Protein AF-A0A928WYS3-F1 (afdb_monomer)

Mean predicted aligned error: 14.38 Å

Solvent-accessible surface area (backbone atoms only — not comparable to full-atom values): 18261 Å² total; per-residue (Å²): 130,68,52,74,80,43,80,47,80,43,43,48,38,45,30,42,24,61,53,68,50,77,76,74,47,55,86,80,70,43,53,72,65,47,45,48,35,22,70,59,67,36,38,37,42,30,73,48,35,40,38,38,53,49,92,75,32,46,28,41,34,39,32,30,41,33,95,64,94,79,80,66,91,75,36,44,31,29,38,38,37,58,45,64,45,47,89,86,50,54,42,20,45,23,36,69,78,45,52,45,77,48,98,64,76,59,43,43,27,38,35,39,43,34,34,23,69,58,49,77,61,52,59,72,70,38,79,88,38,63,85,52,65,51,92,88,45,96,76,39,64,100,65,50,31,38,34,36,41,35,42,22,76,40,95,66,92,54,72,44,31,56,79,36,74,54,64,82,74,47,50,70,47,75,48,77,53,75,53,92,78,83,51,82,78,50,78,49,74,45,70,46,92,72,52,75,63,56,63,65,56,77,67,46,89,61,58,81,72,60,60,68,59,56,43,54,66,47,53,80,74,48,78,82,77,75,72,63,83,39,61,85,42,44,30,92,90,46,80,89,48,53,73,66,58,49,52,49,53,50,36,65,69,45,64,87,45,72,41,39,66,65,54,52,48,63,69,48,31,52,87,93,51,59,68,74,36,44,53,53,45,50,52,50,52,47,52,49,54,52,47,34,38,75,69,65,61,24,46,70,44,56,78,45,95,90,43,90,54,50,29,35,29,50,64,130

Nearest PDB structures (foldseek):
  5yhy-assembly1_A  TM=5.398E-01  e=4.061E-01  Lactococcus lactis subsp. lactis Il1403
  8uvk-assembly1_A  TM=3.844E-01  e=1.884E-01  Campylobacter jejuni
  4m6a-assembly4_G  TM=2.300E-01  e=3.834E+00  synthetic construct
  8h16-assembly1_B  TM=1.259E-01  e=1.176E+00  Severe acute respiratory syndrome coronavirus
  5cag-assembly1_A  TM=1.775E-01  e=6.151E+00  Bacteroides ovatus ATCC 8483

Secondary structure (DSSP, 8-state):
--EEEEEEEEEEEEEEESS-TTS--HHHHS-HHHHHHHHHHSEEEETTEEEEEEEEEEEEEEEEE-SS----TT-SEEEEEEEEE-TTPPEEEEETTEEEEE---SEEEEEEEEEEEPPHHHHHH-GGGTTSPPTTSTT--S--EEEEEEEEE-SS-PPPEEEEE-TT---EEEEEE--TTS---EEEEEE-S-----SBPPB-SS----HHHHHHHHHTSS---PPPTTGGGBPTTSTTS-HHHHHHHHHHHTTT--EEHHHHHHHHB-S---HHHHHHHHHHHHHHHHHHHHTTSEEEEESSTT-S-EEEEE--

pLDDT: mean 78.36, std 17.24, range [35.28, 97.31]

Radius of gyration: 22.04 Å; Cα contacts (8 Å, |Δi|>4): 541; chains: 1; bounding box: 51×44×61 Å

Foldseek 3Di:
DWAWFDWAKFFFKKKKFLDAFPQFDCVVQNDPVQVVLCQLQQWAAEQGMIMGGDQVGMAGEIETEDQDDDDDPQFQWKKKDKHFAAQPTFIWIDGQRDTDTTPDHGAIWIKIKTKHWDDPCCCPPDPNNVPADDPPDPRDDPTYMYIYIYTHGDPDDDFIFIPHHNLPSQGFDFDFDDDPPPDDTDTDGDRPNGSPNDRGRDYDHHHSDRVVVVCVVCVVVDPDPPDQPLLVFFDPPCNPDDLLVLLLVVQVVVAPDWAWLVNSLVNTGDPPDDPVSSVVVSVVSVVSQVVCCSVLQWHWDAPDVPHPTITIHGDD

Structure (mmCIF, N/CA/C/O backbone):
data_AF-A0A928WYS3-F1
#
_entry.id   AF-A0A928WYS3-F1
#
loop_
_atom_site.group_PDB
_atom_site.id
_atom_site.type_symbol
_atom_site.label_atom_id
_atom_site.label_alt_id
_atom_site.label_comp_id
_atom_site.label_asym_id
_atom_site.label_entity_id
_atom_site.label_seq_id
_atom_site.pdbx_PDB_ins_code
_atom_site.Cartn_x
_atom_site.Cartn_y
_atom_site.Cartn_z
_atom_site.occupancy
_atom_site.B_iso_or_equiv
_atom_site.auth_seq_id
_atom_site.auth_comp_id
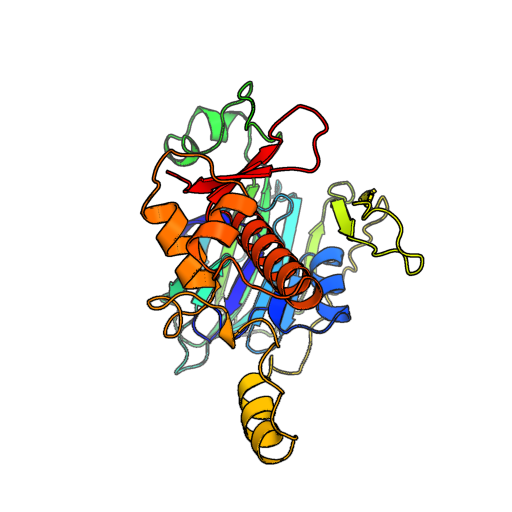_atom_site.auth_asym_id
_atom_site.auth_atom_id
_atom_site.pdbx_PDB_model_num
ATOM 1 N N . MET A 1 1 ? -5.376 -9.731 25.945 1.00 59.50 1 MET A N 1
ATOM 2 C CA . MET A 1 1 ? -4.446 -8.957 25.097 1.00 59.50 1 MET A CA 1
ATOM 3 C C . MET A 1 1 ? -4.762 -9.328 23.660 1.00 59.50 1 MET A C 1
ATOM 5 O O . MET A 1 1 ? -5.221 -10.450 23.483 1.00 59.50 1 MET A O 1
ATOM 9 N N . PRO A 1 2 ? -4.649 -8.408 22.694 1.00 77.44 2 PRO A N 1
ATOM 10 C CA . PRO A 1 2 ? -4.879 -8.742 21.293 1.00 77.44 2 PRO A CA 1
ATOM 11 C C . PRO A 1 2 ? -3.794 -9.702 20.796 1.00 77.44 2 PRO A C 1
ATOM 13 O O . PRO A 1 2 ? -2.637 -9.589 21.206 1.00 77.44 2 PRO A O 1
ATOM 16 N N . ASP A 1 3 ? -4.177 -10.626 19.922 1.00 86.81 3 ASP A N 1
ATOM 17 C CA . ASP A 1 3 ? -3.241 -11.561 19.305 1.00 86.81 3 ASP A CA 1
ATOM 18 C C . ASP A 1 3 ? -2.633 -10.884 18.074 1.00 86.81 3 ASP A C 1
ATOM 20 O O . ASP A 1 3 ? -3.334 -10.608 17.097 1.00 86.81 3 ASP A O 1
ATOM 24 N N . ILE A 1 4 ? -1.341 -10.545 18.145 1.00 85.56 4 ILE A N 1
ATOM 25 C CA . ILE A 1 4 ? -0.601 -9.935 17.033 1.00 85.56 4 ILE A CA 1
ATOM 26 C C . ILE A 1 4 ? -0.249 -11.032 16.031 1.00 85.56 4 ILE A C 1
ATOM 28 O O . ILE A 1 4 ? 0.430 -11.997 16.376 1.00 85.56 4 ILE A O 1
ATOM 32 N N . ILE A 1 5 ? -0.677 -10.853 14.785 1.00 89.69 5 ILE A N 1
ATOM 33 C CA . ILE A 1 5 ? -0.490 -11.835 13.706 1.00 89.69 5 ILE A CA 1
ATOM 34 C C . ILE A 1 5 ? 0.435 -11.330 12.593 1.00 89.69 5 ILE A C 1
ATOM 36 O O . ILE A 1 5 ? 0.923 -12.118 11.788 1.00 89.69 5 ILE A O 1
ATOM 40 N N . PHE A 1 6 ? 0.698 -10.022 12.545 1.00 88.62 6 PHE A N 1
ATOM 41 C CA . PHE A 1 6 ? 1.649 -9.408 11.622 1.00 88.62 6 PHE A CA 1
ATOM 42 C C . PHE A 1 6 ? 2.230 -8.141 12.247 1.00 88.62 6 PHE A C 1
ATOM 44 O O . PHE A 1 6 ? 1.489 -7.358 12.840 1.00 88.62 6 PHE A O 1
ATOM 51 N N . ASP A 1 7 ? 3.536 -7.933 12.103 1.00 87.62 7 ASP A N 1
ATOM 52 C CA . ASP A 1 7 ? 4.224 -6.778 12.677 1.00 87.62 7 ASP A CA 1
ATOM 53 C C . ASP A 1 7 ? 5.476 -6.435 11.861 1.00 87.62 7 ASP A C 1
ATOM 55 O O . ASP A 1 7 ? 6.562 -6.944 12.139 1.00 87.62 7 ASP A O 1
ATOM 59 N N . GLN A 1 8 ? 5.317 -5.645 10.796 1.00 85.19 8 GLN A N 1
ATOM 60 C CA . GLN A 1 8 ? 6.416 -5.288 9.889 1.00 85.19 8 GLN A CA 1
ATOM 61 C C . GLN A 1 8 ? 6.239 -3.891 9.287 1.00 85.19 8 GLN A C 1
ATOM 63 O O . GLN A 1 8 ? 5.132 -3.353 9.225 1.00 85.19 8 GLN A O 1
ATOM 68 N N . GLN A 1 9 ? 7.337 -3.330 8.783 1.00 81.94 9 GLN A N 1
ATOM 69 C CA . GLN A 1 9 ? 7.309 -2.151 7.922 1.00 81.94 9 GLN A CA 1
ATOM 70 C C . GLN A 1 9 ? 6.645 -2.476 6.576 1.00 81.94 9 GLN A C 1
ATOM 72 O O . GLN A 1 9 ? 6.910 -3.513 5.970 1.00 81.94 9 GLN A O 1
ATOM 77 N N . ILE A 1 10 ? 5.813 -1.557 6.096 1.00 80.19 10 ILE A N 1
ATOM 78 C CA . ILE A 1 10 ? 5.152 -1.604 4.792 1.00 80.19 10 ILE A CA 1
ATOM 79 C C . ILE A 1 10 ? 5.297 -0.262 4.071 1.00 80.19 10 ILE A C 1
ATOM 81 O O . ILE A 1 10 ? 5.509 0.772 4.708 1.00 80.19 10 ILE A O 1
ATOM 85 N N . SER A 1 11 ? 5.124 -0.271 2.749 1.00 73.56 11 SER A N 1
ATOM 86 C CA . SER A 1 11 ? 5.154 0.936 1.924 1.00 73.56 11 SER A CA 1
ATOM 87 C C . SER A 1 11 ? 3.901 1.100 1.053 1.00 73.56 11 SER A C 1
ATOM 89 O O . SER A 1 11 ? 3.200 0.147 0.711 1.00 73.56 11 SER A O 1
ATOM 91 N N . GLN A 1 12 ? 3.637 2.354 0.691 1.00 70.81 12 GLN A N 1
ATOM 92 C CA . GLN A 1 12 ? 2.606 2.883 -0.200 1.00 70.81 12 GLN A CA 1
ATOM 93 C C . GLN A 1 12 ? 1.153 2.684 0.237 1.00 70.81 12 GLN A C 1
ATOM 95 O O . GLN A 1 12 ? 0.493 3.627 0.667 1.00 70.81 12 GLN A O 1
ATOM 100 N N . THR A 1 13 ? 0.614 1.489 0.027 1.00 75.69 13 THR A N 1
ATOM 101 C CA . THR A 1 13 ? -0.814 1.180 0.146 1.00 75.69 13 THR A CA 1
ATOM 102 C C . THR A 1 13 ? -0.949 -0.180 0.788 1.00 75.69 13 THR A C 1
ATOM 104 O O . THR A 1 13 ? -0.210 -1.104 0.448 1.00 75.69 13 THR A O 1
ATOM 107 N N . LEU A 1 14 ? -1.900 -0.285 1.709 1.00 81.31 14 LEU A N 1
ATOM 108 C CA . LEU A 1 14 ? -2.234 -1.535 2.355 1.00 81.31 14 LEU A CA 1
ATOM 109 C C . LEU A 1 14 ? -3.503 -2.102 1.738 1.00 81.31 14 LEU A C 1
ATOM 111 O O . LEU A 1 14 ? -4.547 -1.464 1.801 1.00 81.31 14 LEU A O 1
ATOM 115 N N . GLU A 1 15 ? -3.448 -3.307 1.195 1.00 83.06 15 GLU A N 1
ATOM 116 C CA . GLU A 1 15 ? -4.625 -3.975 0.649 1.00 83.06 15 GLU A CA 1
ATOM 117 C C . GLU A 1 15 ? -4.861 -5.310 1.359 1.00 83.06 15 GLU A C 1
ATOM 119 O O . GLU A 1 15 ? -3.954 -6.117 1.512 1.00 83.06 15 GLU A O 1
ATOM 124 N N . LEU A 1 16 ? -6.092 -5.566 1.787 1.00 80.56 16 LEU A N 1
ATOM 125 C CA . LEU A 1 16 ? -6.559 -6.888 2.180 1.00 80.56 16 LEU A CA 1
ATOM 126 C C . LEU A 1 16 ? -7.285 -7.515 1.000 1.00 80.56 16 LEU A C 1
ATOM 128 O O . LEU A 1 16 ? -8.247 -6.939 0.500 1.00 80.56 16 LEU A O 1
ATOM 132 N N . SER A 1 17 ? -6.856 -8.696 0.569 1.00 82.31 17 SER A N 1
ATOM 133 C CA . SER A 1 17 ? -7.394 -9.367 -0.616 1.00 82.31 17 SER A CA 1
ATOM 134 C C . SER A 1 17 ? -7.522 -10.871 -0.400 1.00 82.31 17 SER A C 1
ATOM 136 O O . SER A 1 17 ? -6.728 -11.471 0.319 1.00 82.31 17 SER A O 1
ATOM 138 N N . TYR A 1 18 ? -8.489 -11.513 -1.058 1.00 76.94 18 TYR A N 1
ATOM 139 C CA . TYR A 1 18 ? -8.550 -12.986 -1.120 1.00 76.94 18 TYR A CA 1
ATOM 140 C C . TYR A 1 18 ? -7.611 -13.587 -2.174 1.00 76.94 18 TYR A C 1
ATOM 142 O O . TYR A 1 18 ? -7.530 -14.806 -2.326 1.00 76.94 18 TYR A O 1
ATOM 150 N N . TYR A 1 19 ? -6.916 -12.741 -2.934 1.00 73.56 19 TYR A N 1
ATOM 151 C CA . TYR A 1 19 ? -6.033 -13.149 -4.019 1.00 73.56 19 TYR A CA 1
ATOM 152 C C . TYR A 1 19 ? -4.579 -12.885 -3.650 1.00 73.56 19 TYR A C 1
ATOM 154 O O . TYR A 1 19 ? -4.268 -11.960 -2.903 1.00 73.56 19 TYR A O 1
ATOM 162 N N . LYS A 1 20 ? -3.679 -13.699 -4.209 1.00 62.56 20 LYS A N 1
ATOM 163 C CA . LYS A 1 20 ? -2.236 -13.477 -4.093 1.00 62.56 20 LYS A CA 1
ATOM 164 C C . LYS A 1 20 ? -1.849 -12.079 -4.618 1.00 62.56 20 LYS A C 1
ATOM 166 O O . LYS A 1 20 ? -2.531 -11.567 -5.514 1.00 62.56 20 LYS A O 1
ATOM 171 N N . PRO A 1 21 ? -0.750 -11.498 -4.098 1.00 58.75 21 PRO A N 1
ATOM 172 C CA . PRO A 1 21 ? -0.236 -10.196 -4.530 1.00 58.75 21 PRO A CA 1
ATOM 173 C C . PRO A 1 21 ? -0.059 -10.130 -6.056 1.00 58.75 21 PRO A C 1
ATOM 175 O O . PRO A 1 21 ? 0.079 -11.162 -6.716 1.00 58.75 21 PRO A O 1
ATOM 178 N N . PHE A 1 22 ? -0.070 -8.908 -6.599 1.00 53.53 22 PHE A N 1
ATOM 179 C CA . PHE A 1 22 ? 0.036 -8.548 -8.026 1.00 53.53 22 PHE A CA 1
ATOM 180 C C . PHE A 1 22 ? -1.170 -8.796 -8.933 1.00 53.53 22 PHE A C 1
ATOM 182 O O . PHE A 1 22 ? -1.313 -8.094 -9.932 1.00 53.53 22 PHE A O 1
ATOM 189 N N . ALA A 1 23 ? -2.056 -9.741 -8.621 1.00 51.53 23 ALA A N 1
ATOM 190 C CA . ALA A 1 23 ? -3.166 -10.008 -9.531 1.00 51.53 23 ALA A CA 1
ATOM 191 C C . ALA A 1 23 ? -4.192 -8.856 -9.554 1.00 51.53 23 ALA A C 1
ATOM 193 O O . ALA A 1 23 ? -4.830 -8.638 -10.581 1.00 51.53 23 ALA A O 1
ATOM 194 N N . ARG A 1 24 ? -4.406 -8.153 -8.423 1.00 61.09 24 ARG A N 1
ATOM 195 C CA . ARG A 1 24 ? -5.629 -7.351 -8.205 1.00 61.09 24 ARG A CA 1
ATOM 196 C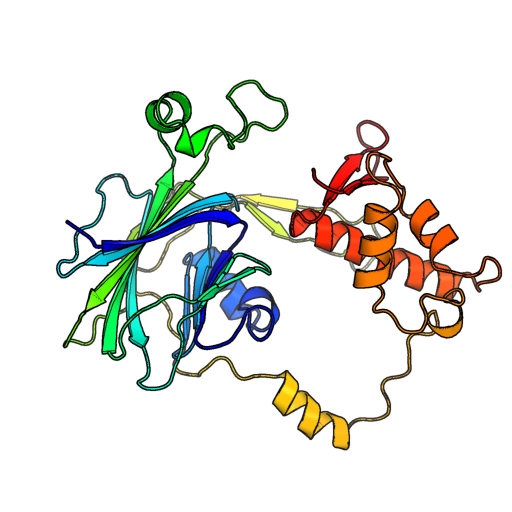 C . ARG A 1 24 ? -5.465 -6.159 -7.252 1.00 61.09 24 ARG A C 1
ATOM 198 O O . ARG A 1 24 ? -6.248 -6.028 -6.317 1.00 61.09 24 ARG A O 1
ATOM 205 N N . SER A 1 25 ? -4.480 -5.290 -7.492 1.00 73.38 25 SER A N 1
ATOM 206 C CA . SER A 1 25 ? -4.417 -4.017 -6.754 1.00 73.38 25 SER A CA 1
ATOM 207 C C . SER A 1 25 ? -5.487 -3.038 -7.228 1.00 73.38 25 SER A C 1
ATOM 209 O O . SER A 1 25 ? -5.730 -2.934 -8.436 1.00 73.38 25 SER A O 1
ATOM 211 N N . VAL A 1 26 ? -6.093 -2.302 -6.291 1.00 73.88 26 VAL A N 1
ATOM 212 C CA . VAL A 1 26 ? -7.036 -1.209 -6.583 1.00 73.88 26 VAL A CA 1
ATOM 213 C C . VAL A 1 26 ? -6.330 -0.093 -7.351 1.00 73.88 26 VAL A C 1
ATOM 215 O O . VAL A 1 26 ? -6.914 0.484 -8.262 1.00 73.88 26 VAL A O 1
ATOM 218 N N . LEU A 1 27 ? -5.053 0.166 -7.065 1.00 72.88 27 LEU A N 1
ATOM 219 C CA . LEU A 1 27 ? -4.268 1.154 -7.810 1.00 72.88 27 LEU A CA 1
ATOM 220 C C . LEU A 1 27 ? -4.025 0.738 -9.266 1.00 72.88 27 LEU A C 1
ATOM 222 O O . LEU A 1 27 ? -3.986 1.590 -10.151 1.00 72.88 27 LEU A O 1
ATOM 226 N N . ALA A 1 28 ? -3.865 -0.561 -9.521 1.00 72.69 28 ALA A N 1
ATOM 227 C CA . ALA A 1 28 ? -3.566 -1.077 -10.856 1.00 72.69 28 ALA A CA 1
ATOM 228 C C . ALA A 1 28 ? -4.822 -1.366 -11.696 1.00 72.69 28 ALA A C 1
ATOM 230 O O . ALA A 1 28 ? -4.790 -1.205 -12.916 1.00 72.69 28 ALA A O 1
ATOM 231 N N . ASN A 1 29 ? -5.910 -1.812 -11.060 1.00 74.50 29 ASN A N 1
ATOM 232 C CA . ASN A 1 29 ? -7.100 -2.338 -11.741 1.00 74.50 29 ASN A CA 1
ATOM 233 C C . ASN A 1 29 ? -8.405 -1.628 -11.360 1.00 74.50 29 ASN A C 1
ATOM 235 O O . ASN A 1 29 ? -9.441 -1.913 -11.958 1.00 74.50 29 ASN A O 1
ATOM 239 N N . GLY A 1 30 ? -8.384 -0.736 -10.369 1.00 77.19 30 GLY A N 1
ATOM 240 C CA . GLY A 1 30 ? -9.545 0.066 -10.008 1.00 77.19 30 GLY A CA 1
ATOM 241 C C . GLY A 1 30 ? -9.878 1.094 -11.087 1.00 77.19 30 GLY A C 1
ATOM 242 O O . GLY A 1 30 ? -9.030 1.537 -11.867 1.00 77.19 30 GLY A O 1
ATOM 243 N N . THR A 1 31 ? -11.138 1.506 -11.133 1.00 81.19 31 THR A N 1
ATOM 244 C CA . THR A 1 31 ? -11.561 2.632 -11.960 1.00 81.19 31 THR A CA 1
ATOM 245 C C . THR A 1 31 ? -10.932 3.931 -11.447 1.00 81.19 31 THR A C 1
ATOM 247 O O . THR A 1 31 ? -10.520 4.053 -10.292 1.00 81.19 31 THR A O 1
ATOM 250 N N . ARG A 1 32 ? -10.895 4.966 -12.293 1.00 76.25 32 ARG A N 1
ATOM 251 C CA . ARG A 1 32 ? -10.407 6.294 -11.885 1.00 76.25 32 ARG A CA 1
ATOM 252 C C . ARG A 1 32 ? -11.167 6.852 -10.676 1.00 76.25 32 ARG A C 1
ATOM 254 O O . ARG A 1 32 ? -10.577 7.554 -9.861 1.00 76.25 32 ARG A O 1
ATOM 261 N N . GLU A 1 33 ? -12.463 6.569 -10.583 1.00 81.06 33 GLU A N 1
ATOM 262 C CA . GLU A 1 33 ? -13.292 6.974 -9.448 1.00 81.06 33 GLU A CA 1
ATOM 263 C C . GLU A 1 33 ? -12.829 6.304 -8.156 1.00 81.06 33 GLU A C 1
ATOM 265 O O . GLU A 1 33 ? -12.671 6.977 -7.145 1.00 81.06 33 GLU A O 1
ATOM 270 N N . GLU A 1 34 ? -12.510 5.015 -8.203 1.00 81.38 34 GLU A N 1
ATOM 271 C CA . GLU A 1 34 ? -12.016 4.275 -7.041 1.00 81.38 34 GLU A CA 1
ATOM 272 C C . GLU A 1 34 ? -10.667 4.776 -6.570 1.00 81.38 34 GLU A C 1
ATOM 274 O O . GLU A 1 34 ? -10.482 5.013 -5.384 1.00 81.38 34 GLU A O 1
ATOM 279 N N . VAL A 1 35 ? -9.739 5.003 -7.496 1.00 77.69 35 VAL A N 1
ATOM 280 C CA . VAL A 1 35 ? -8.441 5.585 -7.152 1.00 77.69 35 VAL A CA 1
ATOM 281 C C . VAL A 1 35 ? -8.639 6.957 -6.501 1.00 77.69 35 VAL A C 1
ATOM 283 O O . VAL A 1 35 ? -8.040 7.240 -5.467 1.00 77.69 35 VAL A O 1
ATOM 286 N N . ASN A 1 36 ? -9.532 7.793 -7.039 1.00 78.19 36 ASN A N 1
ATOM 287 C CA . ASN A 1 36 ? -9.855 9.078 -6.421 1.00 78.19 36 ASN A CA 1
ATOM 288 C C . ASN A 1 36 ? -10.460 8.912 -5.020 1.00 78.19 36 ASN A C 1
ATOM 290 O O . ASN A 1 36 ? -10.066 9.648 -4.124 1.00 78.19 36 ASN A O 1
ATOM 294 N N . LEU A 1 37 ? -11.358 7.947 -4.805 1.00 80.19 37 LEU A N 1
ATOM 295 C CA . LEU A 1 37 ? -11.937 7.663 -3.489 1.00 80.19 37 LEU A CA 1
ATOM 296 C C . LEU A 1 37 ? -10.906 7.128 -2.498 1.00 80.19 37 LEU A C 1
ATOM 298 O O . LEU A 1 37 ? -10.937 7.527 -1.338 1.00 80.19 37 LEU A O 1
ATOM 302 N N . LEU A 1 38 ? -9.957 6.305 -2.947 1.00 81.06 38 LEU A N 1
ATOM 303 C CA . LEU A 1 38 ? -8.842 5.858 -2.117 1.00 81.06 38 LEU A CA 1
ATOM 304 C C . LEU A 1 38 ? -8.049 7.060 -1.604 1.00 81.06 38 LEU A C 1
ATOM 306 O O . LEU A 1 38 ? -7.735 7.128 -0.418 1.00 81.06 38 LEU A O 1
ATOM 310 N N . TYR A 1 39 ? -7.789 8.040 -2.472 1.00 79.25 39 TYR A N 1
ATOM 311 C CA . TYR A 1 39 ? -7.127 9.275 -2.066 1.00 79.25 39 TYR A CA 1
ATOM 312 C C . TYR A 1 39 ? -8.035 10.190 -1.221 1.00 79.25 39 TYR A C 1
ATOM 314 O O . TYR A 1 39 ? -7.578 10.799 -0.259 1.00 79.25 39 TYR A O 1
ATOM 322 N N . ASP A 1 40 ? -9.320 10.303 -1.544 1.00 77.75 40 ASP A N 1
ATOM 323 C CA . ASP A 1 40 ? -10.214 11.275 -0.910 1.00 77.75 40 ASP A CA 1
ATOM 324 C C . ASP A 1 40 ? -10.747 10.796 0.450 1.00 77.75 40 ASP A C 1
ATOM 326 O O . ASP A 1 40 ? -10.837 11.595 1.383 1.00 77.75 40 ASP A O 1
ATOM 330 N N . GLN A 1 41 ? -11.081 9.507 0.578 1.00 81.62 41 GLN A N 1
ATOM 331 C CA . GLN A 1 41 ? -11.609 8.870 1.794 1.00 81.62 41 GLN A CA 1
ATOM 332 C C . GLN A 1 41 ? -10.534 8.111 2.584 1.00 81.62 41 GLN A C 1
ATOM 334 O O . GLN A 1 41 ? -10.741 7.776 3.751 1.00 81.62 41 GLN A O 1
ATOM 339 N N . GLY A 1 42 ? -9.383 7.833 1.966 1.00 83.12 42 GLY A N 1
ATOM 340 C CA . GLY A 1 42 ? -8.338 6.999 2.556 1.00 83.12 42 GLY A CA 1
ATOM 341 C C . GLY A 1 42 ? -8.621 5.499 2.477 1.00 83.12 42 GLY A C 1
ATOM 342 O O . GLY A 1 42 ? -7.861 4.719 3.054 1.00 83.12 42 GLY A O 1
ATOM 343 N N . ILE A 1 43 ? -9.709 5.102 1.810 1.00 88.44 43 ILE A N 1
ATOM 344 C CA . ILE A 1 43 ? -10.170 3.721 1.711 1.00 88.44 43 ILE A CA 1
ATOM 345 C C . ILE A 1 43 ? -10.947 3.478 0.416 1.00 88.44 43 ILE A C 1
ATOM 347 O O . ILE A 1 43 ? -11.692 4.341 -0.043 1.00 88.44 43 ILE A O 1
ATOM 351 N N . VAL A 1 44 ? -10.818 2.269 -0.126 1.00 89.06 44 VAL A N 1
ATOM 352 C CA . VAL A 1 44 ? -11.765 1.671 -1.074 1.00 89.06 44 VAL A CA 1
ATOM 353 C C . VAL A 1 44 ? -12.149 0.295 -0.556 1.00 89.06 44 VAL A C 1
ATOM 355 O O . VAL A 1 44 ? -11.282 -0.488 -0.179 1.00 89.06 44 VAL A O 1
ATOM 358 N N . CYS A 1 45 ? -13.443 -0.011 -0.548 1.00 89.44 45 CYS A N 1
ATOM 359 C CA . CYS A 1 45 ? -13.953 -1.303 -0.108 1.00 89.44 45 CYS A CA 1
ATOM 360 C C . CYS A 1 45 ? -14.825 -1.930 -1.201 1.00 89.44 45 CYS A C 1
ATOM 362 O O . CYS A 1 45 ? -15.741 -1.290 -1.718 1.00 89.44 45 CYS A O 1
ATOM 364 N N . ARG A 1 46 ? -14.538 -3.193 -1.513 1.00 87.56 46 ARG A N 1
ATOM 365 C CA . ARG A 1 46 ? -15.288 -4.108 -2.389 1.00 87.56 46 ARG A CA 1
ATOM 366 C C . ARG A 1 46 ? -15.468 -5.440 -1.664 1.00 87.56 46 ARG A C 1
ATOM 368 O O . ARG A 1 46 ? -14.665 -5.718 -0.792 1.00 87.56 46 ARG A O 1
ATOM 375 N N . PRO A 1 47 ? -16.379 -6.346 -2.056 1.00 85.69 47 PRO A N 1
ATOM 376 C CA . PRO A 1 47 ? -16.587 -7.616 -1.344 1.00 85.69 47 PRO A CA 1
ATOM 377 C C . PRO A 1 47 ? -15.334 -8.494 -1.157 1.00 85.69 47 PRO A C 1
ATOM 379 O O . PRO A 1 47 ? -15.290 -9.333 -0.259 1.00 85.69 47 PRO A O 1
ATOM 382 N N . ASN A 1 48 ? -14.334 -8.343 -2.033 1.00 85.25 48 ASN A N 1
ATOM 383 C CA . ASN A 1 48 ? -13.135 -9.182 -2.106 1.00 85.25 48 ASN A CA 1
ATOM 384 C C . ASN A 1 48 ? -11.792 -8.445 -1.968 1.00 85.25 48 ASN A C 1
ATOM 386 O O . ASN A 1 48 ? -10.762 -9.116 -1.888 1.00 85.25 48 ASN A O 1
ATOM 390 N N . VAL A 1 49 ? -11.797 -7.107 -1.955 1.00 90.38 49 VAL A N 1
ATOM 391 C CA . VAL A 1 49 ? -10.643 -6.296 -1.555 1.00 90.38 49 VAL A CA 1
ATOM 392 C C . VAL A 1 49 ? -11.030 -5.104 -0.662 1.00 90.38 49 VAL A C 1
ATOM 394 O O . VAL A 1 49 ? -12.013 -4.415 -0.937 1.00 90.38 49 VAL A O 1
ATOM 397 N N . VAL A 1 50 ? -10.227 -4.817 0.367 1.00 91.81 50 VAL A N 1
ATOM 398 C CA . VAL A 1 50 ? -10.207 -3.505 1.042 1.00 91.81 50 VAL A CA 1
ATOM 399 C C . VAL A 1 50 ? -8.835 -2.892 0.861 1.00 91.81 50 VAL A C 1
ATOM 401 O O . VAL A 1 50 ? -7.846 -3.492 1.264 1.00 91.81 50 VAL A O 1
ATOM 404 N N . ALA A 1 51 ? -8.767 -1.700 0.288 1.00 91.12 51 ALA A N 1
ATOM 405 C CA . ALA A 1 51 ? -7.538 -0.931 0.170 1.00 91.12 51 ALA A CA 1
ATOM 406 C C . ALA A 1 51 ? -7.576 0.252 1.134 1.00 91.12 51 ALA A C 1
ATOM 408 O O . ALA A 1 51 ? -8.554 0.996 1.160 1.00 91.12 51 ALA A O 1
ATOM 409 N N . PHE A 1 52 ? -6.500 0.448 1.885 1.00 90.31 52 PHE A N 1
ATOM 410 C CA . PHE A 1 52 ? -6.267 1.578 2.769 1.00 90.31 52 PHE A CA 1
ATOM 411 C C . PHE A 1 52 ? -5.063 2.369 2.272 1.00 90.31 52 PHE A C 1
ATOM 413 O O . PHE A 1 52 ? -3.991 1.820 2.005 1.00 90.31 52 PHE A O 1
ATOM 420 N N . HIS A 1 53 ? -5.232 3.681 2.178 1.00 84.38 53 HIS A N 1
ATOM 421 C CA . HIS A 1 53 ? -4.164 4.575 1.758 1.00 84.38 53 HIS A CA 1
ATOM 422 C C . HIS A 1 53 ? -3.312 5.001 2.960 1.00 84.38 53 HIS A C 1
ATOM 424 O O . HIS A 1 53 ? -3.861 5.517 3.942 1.00 84.38 53 HIS A O 1
ATOM 430 N N . LEU A 1 54 ? -1.987 4.849 2.869 1.00 82.75 54 LEU A N 1
ATOM 431 C CA . LEU A 1 54 ? -1.034 5.428 3.827 1.00 82.75 54 LEU A CA 1
ATOM 432 C C . LEU A 1 54 ? -0.803 6.902 3.473 1.00 82.75 54 LEU A C 1
ATOM 434 O O . LEU A 1 54 ? -0.780 7.249 2.300 1.00 82.75 54 LEU A O 1
ATOM 438 N N . ILE A 1 55 ? -0.649 7.801 4.439 1.00 71.88 55 ILE A N 1
ATOM 439 C CA . ILE A 1 55 ? -0.535 9.241 4.147 1.00 71.88 55 ILE A CA 1
ATOM 440 C C . ILE A 1 55 ? 0.811 9.551 3.485 1.00 71.88 55 ILE A C 1
ATOM 442 O O . ILE A 1 55 ? 0.861 10.385 2.582 1.00 71.88 55 ILE A O 1
ATOM 446 N N . ILE A 1 56 ? 1.890 8.892 3.919 1.00 67.12 56 ILE A N 1
ATOM 447 C CA . ILE A 1 56 ? 3.272 9.256 3.535 1.00 67.12 56 ILE A CA 1
ATOM 448 C C . ILE A 1 56 ? 3.974 8.125 2.773 1.00 67.12 56 ILE A C 1
ATOM 450 O O . ILE A 1 56 ? 5.068 8.287 2.234 1.00 67.12 56 ILE A O 1
ATOM 454 N N . GLY A 1 57 ? 3.294 6.986 2.638 1.00 66.50 57 GLY A N 1
ATOM 455 C CA . GLY A 1 57 ? 3.771 5.857 1.854 1.00 66.50 57 GLY A CA 1
ATOM 456 C C . GLY A 1 57 ? 4.813 4.996 2.563 1.00 66.50 57 GLY A C 1
ATOM 457 O O . GLY A 1 57 ? 5.317 4.087 1.924 1.00 66.50 57 GLY A O 1
ATOM 458 N N . ASP A 1 58 ? 5.097 5.221 3.846 1.00 75.50 58 ASP A N 1
ATOM 459 C CA . ASP A 1 58 ? 5.703 4.228 4.736 1.00 75.50 58 ASP A CA 1
ATOM 460 C C . ASP A 1 58 ? 4.929 4.182 6.038 1.00 75.50 58 ASP A C 1
ATOM 462 O O . ASP A 1 58 ? 4.661 5.218 6.650 1.00 75.50 58 ASP A O 1
ATOM 466 N N . ALA A 1 59 ? 4.632 2.973 6.488 1.00 85.06 59 ALA A N 1
ATOM 467 C CA . ALA A 1 59 ? 4.091 2.763 7.811 1.00 85.06 59 ALA A CA 1
ATOM 468 C C . ALA A 1 59 ? 4.738 1.543 8.446 1.00 85.06 59 ALA A C 1
ATOM 470 O O . ALA A 1 59 ? 5.021 0.547 7.783 1.00 85.06 59 ALA A O 1
ATOM 471 N N . TRP A 1 60 ? 4.918 1.590 9.757 1.00 89.31 60 TRP A N 1
ATOM 472 C CA . TRP A 1 60 ? 4.970 0.355 10.509 1.00 89.31 60 TRP A CA 1
ATOM 473 C C . TRP A 1 60 ? 3.548 -0.183 10.644 1.00 89.31 60 TRP A C 1
ATOM 475 O O . TRP A 1 60 ? 2.668 0.546 11.092 1.00 89.31 60 TRP A O 1
ATOM 485 N N . LEU A 1 61 ? 3.302 -1.434 10.262 1.00 92.88 61 LEU A N 1
ATOM 486 C CA . LEU A 1 61 ? 1.983 -2.042 10.353 1.00 92.88 61 LEU A CA 1
ATOM 487 C C . LEU A 1 61 ? 1.953 -3.158 11.389 1.00 92.88 61 LEU A C 1
ATOM 489 O O . LEU A 1 61 ? 2.677 -4.146 11.278 1.00 92.88 61 LEU A O 1
ATOM 493 N N . THR A 1 62 ? 1.007 -3.045 12.316 1.00 93.19 62 THR A N 1
ATOM 494 C CA . THR A 1 62 ? 0.600 -4.141 13.193 1.00 93.19 62 THR A CA 1
ATOM 495 C C . THR A 1 62 ? -0.794 -4.630 12.802 1.00 93.19 62 THR A C 1
ATOM 497 O O . THR A 1 62 ? -1.756 -3.860 12.804 1.00 93.19 62 THR A O 1
ATOM 500 N N . VAL A 1 63 ? -0.923 -5.921 12.496 1.00 94.38 63 VAL A N 1
ATOM 501 C CA . VAL A 1 63 ? -2.221 -6.588 12.331 1.00 94.38 63 VAL A CA 1
ATOM 502 C C . VAL A 1 63 ? -2.481 -7.456 13.547 1.00 94.38 63 VAL A C 1
ATOM 504 O O . VAL A 1 63 ? -1.606 -8.202 13.992 1.00 94.38 63 VAL A O 1
ATOM 507 N N . GLN A 1 64 ? -3.692 -7.367 14.081 1.00 95.12 64 GLN A N 1
ATOM 508 C CA . GLN A 1 64 ? -4.088 -8.098 15.274 1.00 95.12 64 GLN A CA 1
ATOM 509 C C . GLN A 1 64 ? -5.542 -8.568 15.204 1.00 95.12 64 GLN A C 1
ATOM 511 O O . GLN A 1 64 ? -6.360 -7.993 14.484 1.00 95.12 64 GLN A O 1
ATOM 516 N N . GLN A 1 65 ? -5.877 -9.571 16.010 1.00 94.69 65 GLN A N 1
ATOM 517 C CA . GLN A 1 65 ? -7.253 -9.996 16.255 1.00 94.69 65 GLN A CA 1
ATOM 518 C C . GLN A 1 65 ? -7.668 -9.639 17.689 1.00 94.69 65 GLN A C 1
ATOM 520 O O . GLN A 1 65 ? -6.895 -9.784 18.638 1.00 94.69 65 GLN A O 1
ATOM 525 N N . SER A 1 66 ? -8.890 -9.130 17.853 1.00 94.88 66 SER A N 1
ATOM 526 C CA . SER A 1 66 ? -9.440 -8.716 19.149 1.00 94.88 66 SER A CA 1
ATOM 527 C C . SER A 1 66 ? -10.920 -9.067 19.253 1.00 94.88 66 SER A C 1
ATOM 529 O O . SER A 1 66 ? -11.654 -8.977 18.280 1.00 94.88 66 SER A O 1
ATOM 531 N N . ASN A 1 67 ? -11.392 -9.389 20.457 1.00 93.88 67 ASN A N 1
ATOM 532 C CA . ASN A 1 67 ? -12.821 -9.605 20.725 1.00 93.88 67 ASN A CA 1
ATOM 533 C C . ASN A 1 67 ? -13.583 -8.304 21.020 1.00 93.88 67 ASN A C 1
ATOM 535 O O . ASN A 1 67 ? -14.789 -8.329 21.254 1.00 93.88 67 ASN A O 1
ATOM 539 N N . GLN A 1 68 ? -12.883 -7.171 21.087 1.00 92.75 68 GLN A N 1
ATOM 540 C CA . GLN A 1 68 ? -13.463 -5.872 21.404 1.00 92.75 68 GLN A CA 1
ATOM 541 C C . GLN A 1 68 ? -12.944 -4.808 20.447 1.00 92.75 68 GLN A C 1
ATOM 543 O O . GLN A 1 68 ? -11.755 -4.770 20.117 1.00 92.75 68 GLN A O 1
ATOM 548 N N . LEU A 1 69 ? -13.852 -3.923 20.046 1.00 90.88 69 LEU A N 1
ATOM 549 C CA . LEU A 1 69 ? -13.528 -2.741 19.271 1.00 90.88 69 LEU A CA 1
ATOM 550 C C . LEU A 1 69 ? -13.052 -1.637 20.225 1.00 90.88 69 LEU A C 1
ATOM 552 O O . LEU A 1 69 ? -13.836 -1.096 21.004 1.00 90.88 69 LEU A O 1
ATOM 556 N N . SER A 1 70 ? -11.770 -1.301 20.158 1.00 91.81 70 SER A N 1
ATOM 557 C CA . SER A 1 70 ? -11.178 -0.162 20.862 1.00 91.81 70 SER A CA 1
ATOM 558 C C . SER A 1 70 ? -10.223 0.545 19.916 1.00 91.81 70 SER A C 1
ATOM 560 O O . SER A 1 70 ? -9.388 -0.130 19.318 1.00 91.81 70 SER A O 1
ATOM 562 N N . TYR A 1 71 ? -10.329 1.866 19.807 1.00 90.38 71 TYR A N 1
ATOM 563 C CA . TYR A 1 71 ? -9.454 2.666 18.955 1.00 90.38 71 TYR A CA 1
ATOM 564 C C . TYR A 1 71 ? -8.601 3.627 19.792 1.00 90.38 71 TYR A C 1
ATOM 566 O O . TYR A 1 71 ? -8.986 4.032 20.892 1.00 90.38 71 TYR A O 1
ATOM 574 N N . ASP A 1 72 ? -7.431 3.973 19.273 1.00 89.06 72 ASP A N 1
ATOM 575 C CA . ASP A 1 72 ? -6.494 4.935 19.832 1.00 89.06 72 ASP A CA 1
ATOM 576 C C . ASP A 1 72 ? -7.058 6.351 19.669 1.00 89.06 72 ASP A C 1
ATOM 578 O O . ASP A 1 72 ? -7.325 6.821 18.561 1.00 89.06 72 ASP A O 1
ATOM 582 N N . SER A 1 73 ? -7.223 7.075 20.777 1.00 86.25 73 SER A N 1
ATOM 583 C CA . SER A 1 73 ? -7.690 8.464 20.742 1.00 86.25 73 SER A CA 1
ATOM 584 C C . SER A 1 73 ? -6.726 9.407 20.013 1.00 86.25 73 SER A C 1
ATOM 586 O O . SER A 1 73 ? -7.130 10.504 19.635 1.00 86.25 73 SER A O 1
ATOM 588 N N . ASN A 1 74 ? -5.469 8.995 19.824 1.00 86.38 74 ASN A N 1
ATOM 589 C CA . ASN A 1 74 ? -4.456 9.731 19.072 1.00 86.38 74 ASN A CA 1
ATOM 590 C C . ASN A 1 74 ? -4.416 9.343 17.585 1.00 86.38 74 ASN A C 1
ATOM 592 O O . ASN A 1 74 ? -3.566 9.850 16.851 1.00 86.38 74 ASN A O 1
ATOM 596 N N . ALA A 1 75 ? -5.305 8.454 17.125 1.00 88.94 75 ALA A N 1
ATOM 597 C CA . ALA A 1 75 ? -5.431 8.119 15.713 1.00 88.94 75 ALA A CA 1
ATOM 598 C C . ALA A 1 75 ? -5.707 9.382 14.881 1.00 88.94 75 ALA A C 1
ATOM 600 O O . ALA A 1 75 ? -6.680 10.100 15.112 1.00 88.94 75 ALA A O 1
ATOM 601 N N . ALA A 1 76 ? -4.865 9.651 13.881 1.00 86.31 76 ALA A N 1
ATOM 602 C CA . ALA A 1 76 ? -5.138 10.690 12.888 1.00 86.31 76 ALA A CA 1
ATOM 603 C C . ALA A 1 76 ? -6.281 10.254 11.956 1.00 86.31 76 ALA A C 1
ATOM 605 O O . ALA A 1 76 ? -7.105 11.069 11.528 1.00 86.31 76 ALA A O 1
ATOM 606 N N . ARG A 1 77 ? -6.358 8.947 11.691 1.00 87.94 77 ARG A N 1
ATOM 607 C CA . ARG A 1 77 ? -7.437 8.306 10.947 1.00 87.94 77 ARG A CA 1
ATOM 608 C C . ARG A 1 77 ? -7.857 7.027 11.661 1.00 87.94 77 ARG A C 1
ATOM 610 O O . ARG A 1 77 ? -7.003 6.220 12.004 1.00 87.94 77 ARG A O 1
ATOM 617 N N . ALA A 1 78 ? -9.160 6.837 11.836 1.00 91.50 78 ALA A N 1
ATOM 618 C CA . ALA A 1 78 ? -9.738 5.584 12.311 1.00 91.50 78 ALA A CA 1
ATOM 619 C C . ALA A 1 78 ? -10.991 5.259 11.489 1.00 91.50 78 ALA A C 1
ATOM 621 O O . ALA A 1 78 ? -11.936 6.054 11.461 1.00 91.50 78 ALA A O 1
ATOM 622 N N . LEU A 1 79 ? -10.989 4.117 10.804 1.00 91.69 79 LEU A N 1
ATOM 623 C CA . LEU A 1 79 ? -12.057 3.668 9.911 1.00 91.69 79 LEU A CA 1
ATOM 624 C C . LEU A 1 79 ? -12.594 2.316 10.371 1.00 91.69 79 LEU A C 1
ATOM 626 O O . LEU A 1 79 ? -11.820 1.425 10.716 1.00 91.69 79 LEU A O 1
ATOM 630 N N . ILE A 1 80 ? -13.913 2.157 10.316 1.00 92.75 80 ILE A N 1
ATOM 631 C CA . ILE A 1 80 ? -14.588 0.875 10.498 1.00 92.75 80 ILE A CA 1
ATOM 632 C C . ILE A 1 80 ? -15.087 0.372 9.150 1.00 92.75 80 ILE A C 1
ATOM 634 O O . ILE A 1 80 ? -15.736 1.120 8.416 1.00 92.75 80 ILE A O 1
ATOM 638 N N . VAL A 1 81 ? -14.841 -0.907 8.860 1.00 92.19 81 VAL A N 1
ATOM 639 C CA . VAL A 1 81 ? -15.240 -1.556 7.606 1.00 92.19 81 VAL A CA 1
ATOM 640 C C . VAL A 1 81 ? -15.755 -2.970 7.893 1.00 92.19 81 VAL A C 1
ATOM 642 O O . VAL A 1 81 ? -15.049 -3.735 8.547 1.00 92.19 81 VAL A O 1
ATOM 645 N N . PRO A 1 82 ? -16.955 -3.360 7.434 1.00 93.06 82 PRO A N 1
ATOM 646 C CA . PRO A 1 82 ? -17.380 -4.754 7.481 1.00 93.06 82 PRO A CA 1
ATOM 647 C C . PRO A 1 82 ? -16.562 -5.593 6.491 1.00 93.06 82 PRO A C 1
ATOM 649 O O . PRO A 1 82 ? -16.280 -5.151 5.377 1.00 93.06 82 PRO A O 1
ATOM 652 N N . TRP A 1 83 ? -16.207 -6.815 6.879 1.00 93.19 83 TRP A N 1
ATOM 653 C CA . TRP A 1 83 ? -15.431 -7.736 6.056 1.00 93.19 83 TRP A CA 1
ATOM 654 C C . TRP A 1 83 ? -15.827 -9.188 6.279 1.00 93.19 83 TRP A C 1
ATOM 656 O O . TRP A 1 83 ? -16.118 -9.589 7.401 1.00 93.19 83 TRP A O 1
ATOM 666 N N . THR A 1 84 ? -15.804 -10.003 5.226 1.00 92.81 84 THR A N 1
ATOM 667 C CA . THR A 1 84 ? -16.190 -11.418 5.307 1.00 92.81 84 THR A CA 1
ATOM 668 C C . THR A 1 84 ? -15.056 -12.316 4.852 1.00 92.81 84 THR A C 1
ATOM 670 O O . THR A 1 84 ? -14.865 -12.499 3.661 1.00 92.81 84 THR A O 1
ATOM 673 N N . VAL A 1 85 ? -14.365 -12.982 5.768 1.00 92.00 85 VAL A N 1
ATOM 674 C CA . VAL A 1 85 ? -13.379 -13.997 5.386 1.00 92.00 85 VAL A CA 1
ATOM 675 C C . VAL A 1 85 ? -14.115 -15.268 4.942 1.00 92.00 85 VAL A C 1
ATOM 677 O O . VAL A 1 85 ? -14.844 -15.857 5.745 1.00 92.00 85 VAL A O 1
ATOM 680 N N . PRO A 1 86 ? -13.993 -15.699 3.673 1.00 88.50 86 PRO A N 1
ATOM 681 C CA . PRO A 1 86 ? -14.738 -16.850 3.174 1.00 88.50 86 PRO A CA 1
ATOM 682 C C . PRO A 1 86 ? -14.132 -18.168 3.679 1.00 88.50 86 PRO A C 1
ATOM 684 O O . PRO A 1 86 ? -12.930 -18.257 3.903 1.00 88.50 86 PRO A O 1
ATOM 687 N N . ALA A 1 87 ? -14.960 -19.215 3.786 1.00 88.88 87 ALA A N 1
ATOM 688 C CA . ALA A 1 87 ? -14.586 -20.538 4.318 1.00 88.88 87 ALA A CA 1
ATOM 689 C C . ALA A 1 87 ? -13.339 -21.167 3.672 1.00 88.88 87 ALA A C 1
ATOM 691 O O . ALA A 1 87 ? -12.581 -21.870 4.333 1.00 88.88 87 ALA A O 1
ATOM 692 N N . GLU A 1 88 ? -13.138 -20.919 2.380 1.00 82.00 88 GLU A N 1
ATOM 693 C CA . GLU A 1 88 ? -12.052 -21.500 1.587 1.00 82.00 88 GLU A CA 1
ATOM 694 C C . GLU A 1 88 ? -10.939 -20.487 1.266 1.00 82.00 88 GLU A C 1
ATOM 696 O O . GLU A 1 88 ? -9.941 -20.838 0.632 1.00 82.00 88 GLU A O 1
ATOM 701 N N . GLY A 1 89 ? -11.104 -19.216 1.650 1.00 69.88 89 GLY A N 1
ATOM 702 C CA . GLY A 1 89 ? -10.197 -18.152 1.231 1.00 69.88 89 GLY A CA 1
ATOM 703 C C . GLY A 1 89 ? -9.066 -17.921 2.211 1.00 69.88 89 GLY A C 1
ATOM 704 O O . GLY A 1 89 ? -9.249 -17.892 3.422 1.00 69.88 89 GLY A O 1
ATOM 705 N N . ARG A 1 90 ? -7.882 -17.684 1.652 1.00 84.00 90 ARG A N 1
ATOM 706 C CA . ARG A 1 90 ? -6.758 -17.116 2.390 1.00 84.00 90 ARG A CA 1
ATOM 707 C C . ARG A 1 90 ? -6.846 -15.605 2.286 1.00 84.00 90 ARG A C 1
ATOM 709 O O . ARG A 1 90 ? -7.012 -15.081 1.185 1.00 84.00 90 ARG A O 1
ATOM 716 N N . VAL A 1 91 ? -6.720 -14.920 3.412 1.00 90.19 91 VAL A N 1
ATOM 717 C CA . VAL A 1 91 ? -6.571 -13.467 3.415 1.00 90.19 91 VAL A CA 1
ATOM 718 C C . VAL A 1 91 ? -5.105 -13.154 3.160 1.00 90.19 91 VAL A C 1
ATOM 720 O O . VAL A 1 91 ? -4.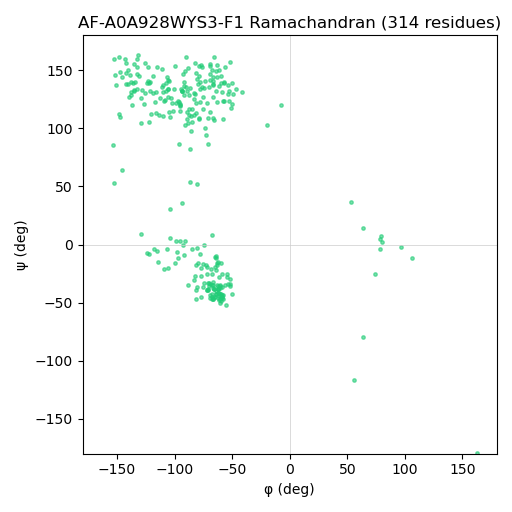219 -13.705 3.808 1.00 90.19 91 VAL A O 1
ATOM 723 N N . TYR A 1 92 ? -4.850 -12.278 2.204 1.00 90.06 92 TYR A N 1
ATOM 724 C CA . TYR A 1 92 ? -3.538 -11.722 1.938 1.00 90.06 92 TYR A CA 1
ATOM 725 C C . TYR A 1 92 ? -3.539 -10.258 2.335 1.00 90.06 92 TYR A C 1
ATOM 727 O O . TYR A 1 92 ? -4.424 -9.497 1.952 1.00 90.06 92 TYR A O 1
ATOM 735 N N . LEU A 1 93 ? -2.520 -9.885 3.092 1.00 90.88 93 LEU A N 1
ATOM 736 C CA . LEU A 1 93 ? -2.122 -8.512 3.308 1.00 90.88 93 LEU A CA 1
ATOM 737 C C . LEU A 1 93 ? -1.121 -8.143 2.218 1.00 90.88 93 LEU A C 1
ATOM 739 O O . LEU A 1 93 ? -0.034 -8.712 2.165 1.00 90.88 93 LEU A O 1
ATOM 743 N N . CYS A 1 94 ? -1.476 -7.228 1.337 1.00 85.88 94 CYS A N 1
ATOM 744 C CA . CYS A 1 94 ? -0.631 -6.772 0.250 1.00 85.88 94 CYS A CA 1
ATOM 745 C C . CYS A 1 94 ? -0.099 -5.371 0.556 1.00 85.88 94 CYS A C 1
ATOM 747 O O . CYS A 1 94 ? -0.868 -4.462 0.858 1.00 85.88 94 CYS A O 1
ATOM 749 N N . ALA A 1 95 ? 1.219 -5.215 0.474 1.00 82.44 95 ALA A N 1
ATOM 750 C CA . ALA A 1 95 ? 1.910 -3.936 0.566 1.00 82.44 95 ALA A CA 1
ATOM 751 C C . ALA A 1 95 ? 2.852 -3.822 -0.634 1.00 82.44 95 ALA A C 1
ATOM 753 O O . ALA A 1 95 ? 3.865 -4.526 -0.716 1.00 82.44 95 ALA A O 1
ATOM 754 N N . GLY A 1 96 ? 2.460 -3.003 -1.611 1.00 76.88 96 GLY A N 1
ATOM 755 C CA . GLY A 1 96 ? 3.081 -2.994 -2.934 1.00 76.88 96 GLY A CA 1
ATOM 756 C C . GLY A 1 96 ? 3.042 -4.385 -3.577 1.00 76.88 96 GLY A C 1
ATOM 757 O O . GLY A 1 96 ? 1.976 -4.951 -3.820 1.00 76.88 96 GLY A O 1
ATOM 758 N N . HIS A 1 97 ? 4.221 -4.953 -3.816 1.00 70.06 97 HIS A N 1
ATOM 759 C CA . HIS A 1 97 ? 4.405 -6.238 -4.502 1.00 70.06 97 HIS A CA 1
ATOM 760 C C . HIS A 1 97 ? 4.468 -7.446 -3.576 1.00 70.06 97 HIS A C 1
ATOM 762 O O . HIS A 1 97 ? 4.463 -8.594 -4.029 1.00 70.06 97 HIS A O 1
ATOM 768 N N . HIS A 1 98 ? 4.539 -7.199 -2.273 1.00 76.88 98 HIS A N 1
ATOM 769 C CA . HIS A 1 98 ? 4.611 -8.244 -1.271 1.00 76.88 98 HIS A CA 1
ATOM 770 C C . HIS A 1 98 ? 3.208 -8.604 -0.809 1.00 76.88 98 HIS A C 1
ATOM 772 O O . HIS A 1 98 ? 2.371 -7.735 -0.582 1.00 76.88 98 HIS A O 1
ATOM 778 N N . GLY A 1 99 ? 2.946 -9.901 -0.675 1.00 81.44 99 GLY A N 1
ATOM 779 C CA . GLY A 1 99 ? 1.705 -10.407 -0.109 1.00 81.44 99 GLY A CA 1
ATOM 780 C C . GLY A 1 99 ? 2.006 -11.363 1.023 1.00 81.44 99 GLY A C 1
ATOM 781 O O . GLY A 1 99 ? 2.662 -12.387 0.824 1.00 81.44 99 GLY A O 1
ATOM 782 N N . TYR A 1 100 ? 1.495 -11.030 2.194 1.00 86.50 100 TYR A N 1
ATOM 783 C CA . TYR A 1 100 ? 1.672 -11.777 3.421 1.00 86.50 100 TYR A CA 1
ATOM 784 C C . TYR A 1 100 ? 0.368 -12.526 3.703 1.00 86.50 100 TYR A C 1
ATOM 786 O O . TYR A 1 100 ? -0.667 -11.883 3.894 1.00 86.50 100 TYR A O 1
ATOM 794 N N . PRO A 1 101 ? 0.359 -13.868 3.666 1.00 89.12 101 PRO A N 1
ATOM 795 C CA . PRO A 1 101 ? -0.824 -14.614 4.064 1.00 89.12 101 PRO A CA 1
ATOM 796 C C . PRO A 1 101 ? -1.093 -14.360 5.550 1.00 89.12 101 PRO A C 1
ATOM 798 O O . PRO A 1 101 ? -0.180 -14.462 6.369 1.00 89.12 101 PRO A O 1
ATOM 801 N N . LEU A 1 102 ? -2.337 -14.040 5.886 1.00 91.00 102 LEU A N 1
ATOM 802 C CA . LEU A 1 102 ? -2.799 -13.912 7.260 1.00 91.00 102 LEU A CA 1
ATOM 803 C C . LEU A 1 102 ? -3.549 -15.183 7.654 1.00 91.00 102 LEU A C 1
ATOM 805 O O . LEU A 1 102 ? -4.393 -15.672 6.898 1.00 91.00 102 LEU A O 1
ATOM 809 N N . ASP A 1 103 ? -3.243 -15.700 8.840 1.00 89.88 103 ASP A N 1
ATOM 810 C CA . ASP A 1 103 ? -3.960 -16.824 9.440 1.00 89.88 103 ASP A CA 1
ATOM 811 C C . ASP A 1 103 ? -5.175 -16.285 10.206 1.00 89.88 103 ASP A C 1
ATOM 813 O O . ASP A 1 103 ? -5.108 -15.994 11.397 1.00 89.88 103 ASP A O 1
ATOM 817 N N . ILE A 1 104 ? -6.258 -16.029 9.469 1.00 90.62 104 ILE A N 1
ATOM 818 C CA . ILE A 1 104 ? -7.537 -15.548 9.998 1.00 90.62 104 ILE A CA 1
ATOM 819 C C . ILE A 1 104 ? -8.598 -16.596 9.681 1.00 90.62 104 ILE A C 1
ATOM 821 O O . ILE A 1 104 ? -8.729 -17.030 8.534 1.00 90.62 104 ILE A O 1
ATOM 825 N N . GLU A 1 105 ? -9.371 -16.982 10.693 1.00 92.56 105 GLU A N 1
ATOM 826 C CA . GLU A 1 105 ? -10.478 -17.918 10.523 1.00 92.56 105 GLU A CA 1
ATOM 827 C C . GLU A 1 105 ? -11.569 -17.355 9.600 1.00 92.56 105 GLU A C 1
ATOM 829 O O . GLU A 1 105 ? -11.763 -16.149 9.451 1.00 92.56 105 GLU A O 1
ATOM 834 N N . ALA A 1 106 ? -12.321 -18.249 8.966 1.00 94.38 106 ALA A N 1
ATOM 835 C CA . ALA A 1 106 ? -13.468 -17.840 8.176 1.00 94.38 106 ALA A CA 1
ATOM 836 C C . ALA A 1 106 ? -14.569 -17.258 9.068 1.00 94.38 106 ALA A C 1
ATOM 838 O O . ALA A 1 106 ? -14.912 -17.821 10.108 1.00 94.38 106 ALA A O 1
ATOM 839 N N . GLY A 1 107 ? -15.175 -16.156 8.635 1.00 94.44 107 GLY A N 1
ATOM 840 C CA . GLY A 1 107 ? -16.188 -15.485 9.432 1.00 94.44 107 GLY A CA 1
ATOM 841 C C . GLY A 1 107 ? -16.475 -14.058 9.001 1.00 94.44 107 GLY A C 1
ATOM 842 O O . GLY A 1 107 ? -15.918 -13.529 8.040 1.00 94.44 107 GLY A O 1
ATOM 843 N N . GLN A 1 108 ? -17.389 -13.440 9.737 1.00 95.19 108 GLN A N 1
ATOM 844 C CA . GLN A 1 108 ? -17.721 -12.030 9.607 1.00 95.19 108 GLN A CA 1
ATOM 845 C C . GLN A 1 108 ? -16.880 -11.226 10.599 1.00 95.19 108 GLN A C 1
ATOM 847 O O . GLN A 1 108 ? -16.790 -11.570 11.778 1.00 95.19 108 GLN A O 1
ATOM 852 N N . TYR A 1 109 ? -16.272 -10.151 10.114 1.00 95.38 109 TYR A N 1
ATOM 853 C CA . TYR A 1 109 ? -15.381 -9.288 10.870 1.00 95.38 109 TYR A CA 1
ATOM 854 C C . TYR A 1 109 ? -15.771 -7.827 10.691 1.00 95.38 109 TYR A C 1
ATOM 856 O O . TYR A 1 109 ? -16.158 -7.375 9.617 1.00 95.38 109 TYR A O 1
ATOM 864 N N . THR A 1 110 ? -15.598 -7.070 11.759 1.00 95.81 110 THR A N 1
ATOM 865 C CA . THR A 1 110 ? -15.465 -5.624 11.722 1.00 95.81 110 THR A CA 1
ATOM 866 C C . THR A 1 110 ? -13.974 -5.318 11.710 1.00 95.81 110 THR A C 1
ATOM 868 O O . THR A 1 110 ? -13.265 -5.625 12.669 1.00 95.81 110 THR A O 1
ATOM 871 N N . LEU A 1 111 ? -13.490 -4.735 10.619 1.00 95.88 111 LEU A N 1
ATOM 872 C CA . LEU A 1 111 ? -12.131 -4.224 10.527 1.00 95.88 111 LEU A CA 1
ATOM 873 C C . LEU A 1 111 ? -12.081 -2.829 11.135 1.00 95.88 111 LEU A C 1
ATOM 875 O O . LEU A 1 111 ? -12.880 -1.965 10.770 1.00 95.88 111 LEU A O 1
ATOM 879 N N . LEU A 1 112 ? -11.118 -2.608 12.021 1.00 95.56 112 LEU A N 1
ATOM 880 C CA . LEU A 1 112 ? -10.731 -1.285 12.489 1.00 95.56 112 LEU A CA 1
ATOM 881 C C . LEU A 1 112 ? -9.351 -0.963 11.924 1.00 95.56 112 LEU A C 1
ATOM 883 O O . LEU A 1 112 ? -8.363 -1.591 12.308 1.00 95.56 112 LEU A O 1
ATOM 887 N N . TRP A 1 113 ? -9.306 -0.006 11.001 1.00 95.00 113 TRP A N 1
ATOM 888 C CA . TRP A 1 113 ? -8.068 0.538 10.458 1.00 95.00 113 TRP A CA 1
ATOM 889 C C . TRP A 1 113 ? -7.736 1.848 11.149 1.00 95.00 113 TRP A C 1
ATOM 891 O O . TRP A 1 113 ? -8.522 2.794 11.097 1.00 95.00 113 TRP A O 1
ATOM 901 N N . GLU A 1 114 ? -6.564 1.911 11.759 1.00 93.69 114 GLU A N 1
ATOM 902 C CA . GLU A 1 114 ? -6.068 3.078 12.467 1.00 93.69 114 GLU A CA 1
ATOM 903 C C . GLU A 1 114 ? -4.734 3.504 11.879 1.00 93.69 114 GLU A C 1
ATOM 905 O O . GLU A 1 114 ? -3.887 2.675 11.551 1.00 93.69 114 GLU A O 1
ATOM 910 N N . LEU A 1 115 ? -4.541 4.810 11.777 1.00 91.44 115 LEU A N 1
ATOM 911 C CA . LEU A 1 115 ? -3.296 5.399 11.326 1.00 91.44 115 LEU A CA 1
ATOM 912 C C . LEU A 1 115 ? -2.982 6.599 12.204 1.00 91.44 115 LEU A C 1
ATOM 914 O O . LEU A 1 115 ? -3.827 7.483 12.390 1.00 91.44 115 LEU A O 1
ATOM 918 N N . ARG A 1 116 ? -1.767 6.642 12.741 1.00 90.50 116 ARG A N 1
ATOM 919 C CA . ARG A 1 116 ? -1.252 7.811 13.454 1.00 90.50 116 ARG A CA 1
ATOM 920 C C . ARG A 1 116 ? 0.222 8.035 13.165 1.00 90.50 116 ARG A C 1
ATOM 922 O O . ARG A 1 116 ? 0.921 7.068 12.879 1.00 90.50 116 ARG A O 1
ATOM 929 N N . PRO A 1 117 ? 0.722 9.267 13.313 1.00 87.31 117 PRO A N 1
ATOM 930 C CA . PRO A 1 117 ? 2.154 9.489 13.375 1.00 87.31 117 PRO A CA 1
ATOM 931 C C . PRO A 1 117 ? 2.775 8.729 14.550 1.00 87.31 117 PRO A C 1
ATOM 933 O O . PRO A 1 117 ? 2.178 8.620 15.631 1.00 87.31 117 PRO A O 1
ATOM 936 N N . LEU A 1 118 ? 3.993 8.244 14.345 1.00 84.62 118 LEU A N 1
ATOM 937 C CA . LEU A 1 118 ? 4.880 7.873 15.435 1.00 84.62 118 LEU A CA 1
ATOM 938 C C . LEU A 1 118 ? 5.284 9.134 16.203 1.00 84.62 118 LEU A C 1
ATOM 940 O O . LEU A 1 118 ? 5.513 10.200 15.629 1.00 84.62 118 LEU A O 1
ATOM 944 N N . THR A 1 119 ? 5.346 9.015 17.522 1.00 86.00 119 THR A N 1
ATOM 945 C CA . THR A 1 119 ? 5.850 10.073 18.396 1.00 86.00 119 THR A CA 1
ATOM 946 C C . THR A 1 119 ? 7.379 10.119 18.355 1.00 86.00 119 THR A C 1
ATOM 948 O O . THR A 1 119 ? 8.036 9.101 18.136 1.00 86.00 119 THR A O 1
ATOM 951 N N . ASP A 1 120 ? 7.966 11.286 18.650 1.00 82.00 120 ASP A N 1
ATOM 952 C CA . ASP A 1 120 ? 9.426 11.433 18.788 1.00 82.00 120 ASP A CA 1
ATOM 953 C C . ASP A 1 120 ? 10.009 10.427 19.800 1.00 82.00 120 ASP A C 1
ATOM 955 O O . ASP A 1 120 ? 11.122 9.930 19.629 1.00 82.00 120 ASP A O 1
ATOM 959 N N . GLN A 1 121 ? 9.252 10.103 20.854 1.00 84.81 121 GLN A N 1
ATOM 960 C CA . GLN A 1 121 ? 9.660 9.111 21.843 1.00 84.81 121 GLN A CA 1
ATOM 961 C C . GLN A 1 121 ? 9.690 7.702 21.244 1.00 84.81 121 GLN A C 1
ATOM 963 O O . GLN A 1 121 ? 10.675 7.000 21.438 1.00 84.81 121 GLN A O 1
ATOM 968 N N . GLU A 1 122 ? 8.664 7.281 20.505 1.00 86.25 122 GLU A N 1
ATOM 969 C CA . GLU A 1 122 ? 8.640 5.958 19.865 1.00 86.25 122 GLU A CA 1
ATOM 970 C C . GLU A 1 122 ? 9.818 5.805 18.900 1.00 86.25 122 GLU A C 1
ATOM 972 O O . GLU A 1 122 ? 10.597 4.866 19.038 1.00 86.25 122 GLU A O 1
ATOM 977 N N . LEU A 1 123 ? 10.033 6.794 18.025 1.00 80.06 123 LEU A N 1
ATOM 978 C CA . LEU A 1 123 ? 11.136 6.801 17.055 1.00 80.06 123 LEU A CA 1
ATOM 979 C C . LEU A 1 123 ? 12.531 6.713 17.689 1.00 80.06 123 LEU A C 1
ATOM 981 O O . LEU A 1 123 ? 13.477 6.295 17.028 1.00 80.06 123 LEU A O 1
ATOM 985 N N . THR A 1 124 ? 12.689 7.153 18.939 1.00 79.06 124 THR A N 1
ATOM 986 C CA . THR A 1 124 ? 13.996 7.208 19.615 1.00 79.06 124 THR A CA 1
ATOM 987 C C . THR A 1 124 ? 14.195 6.135 20.676 1.00 79.06 124 THR A C 1
ATOM 989 O O . THR A 1 124 ? 15.338 5.881 21.055 1.00 79.06 124 THR A O 1
ATOM 992 N N . SER A 1 125 ? 13.118 5.535 21.186 1.00 78.50 125 SER A N 1
ATOM 993 C CA . SER A 1 125 ? 13.176 4.616 22.329 1.00 78.50 125 SER A CA 1
ATOM 994 C C . SER A 1 125 ? 12.919 3.158 21.966 1.00 78.50 125 SER A C 1
ATOM 996 O O . SER A 1 125 ? 13.345 2.280 22.717 1.00 78.50 125 SER A O 1
ATOM 998 N N . GLU A 1 126 ? 12.276 2.879 20.831 1.00 76.62 126 GLU A N 1
ATOM 999 C CA . GLU A 1 126 ? 12.015 1.511 20.392 1.00 76.62 126 GLU A CA 1
ATOM 1000 C C . GLU A 1 126 ? 13.011 1.084 19.309 1.00 76.62 126 GLU A C 1
ATOM 1002 O O . GLU A 1 126 ? 12.978 1.589 18.190 1.00 76.62 126 GLU A O 1
ATOM 1007 N N . GLU A 1 127 ? 13.850 0.087 19.620 1.00 78.50 127 GLU A N 1
ATOM 1008 C CA . GLU A 1 127 ? 14.790 -0.544 18.667 1.00 78.50 127 GLU A CA 1
ATOM 1009 C C . GLU A 1 127 ? 14.080 -1.001 17.379 1.00 78.50 127 GLU A C 1
ATOM 1011 O O . GLU A 1 127 ? 14.624 -0.956 16.279 1.00 78.50 127 GLU A O 1
ATOM 1016 N N . LYS A 1 128 ? 12.798 -1.358 17.503 1.00 77.50 128 LYS A N 1
ATOM 1017 C CA . LYS A 1 128 ? 11.898 -1.720 16.406 1.00 77.50 128 LYS A CA 1
ATOM 1018 C C . LYS A 1 128 ? 11.798 -0.653 15.302 1.00 77.50 128 LYS A C 1
ATOM 1020 O O . LYS A 1 128 ? 11.555 -1.004 14.150 1.00 77.50 128 LYS A O 1
ATOM 1025 N N . TYR A 1 129 ? 11.996 0.624 15.626 1.00 79.94 129 TYR A N 1
ATOM 1026 C CA . TYR A 1 129 ? 11.891 1.743 14.686 1.00 79.94 129 TYR A CA 1
ATOM 1027 C C . TYR A 1 129 ? 13.249 2.302 14.238 1.00 79.94 129 TYR A C 1
ATOM 1029 O O . TYR A 1 129 ? 13.273 3.269 13.479 1.00 79.94 129 TYR A O 1
ATOM 1037 N N . ASP A 1 130 ? 14.374 1.681 14.618 1.00 77.25 130 ASP A N 1
ATOM 1038 C CA . ASP A 1 130 ? 15.718 2.133 14.215 1.00 77.25 130 ASP A CA 1
ATOM 1039 C C . ASP A 1 130 ? 15.964 2.074 12.696 1.00 77.25 130 ASP A C 1
ATOM 1041 O O . ASP A 1 130 ? 16.904 2.694 12.196 1.00 77.25 130 ASP A O 1
ATOM 1045 N N . ILE A 1 131 ? 15.119 1.349 11.956 1.00 74.00 131 ILE A N 1
ATOM 1046 C CA . ILE A 1 131 ? 15.154 1.280 10.489 1.00 74.00 131 ILE A CA 1
ATOM 1047 C C . ILE A 1 131 ? 14.680 2.571 9.816 1.00 74.00 131 ILE A C 1
ATOM 1049 O O . ILE A 1 131 ? 14.961 2.786 8.637 1.00 74.00 131 ILE A O 1
ATOM 1053 N N . PHE A 1 132 ? 13.947 3.425 10.534 1.00 76.56 132 PHE A N 1
ATOM 1054 C CA . PHE A 1 132 ? 13.509 4.699 9.993 1.00 76.56 132 PHE A CA 1
ATOM 1055 C C . PHE A 1 132 ? 14.651 5.724 10.052 1.00 76.56 132 PHE A C 1
ATOM 1057 O O . PHE A 1 132 ? 15.362 5.805 11.060 1.00 76.56 132 PHE A O 1
ATOM 1064 N N . PRO A 1 133 ? 14.837 6.535 8.992 1.00 72.44 133 PRO A N 1
ATOM 1065 C CA . PRO A 1 133 ? 15.790 7.635 9.001 1.00 72.44 133 PRO A CA 1
ATOM 1066 C C . PRO A 1 133 ? 15.674 8.483 10.272 1.00 72.44 133 PRO A C 1
ATOM 1068 O O . PRO A 1 133 ? 14.580 8.861 10.692 1.00 72.44 133 PRO A O 1
ATOM 1071 N N . LYS A 1 134 ? 16.813 8.799 10.897 1.00 78.44 134 LYS A N 1
ATOM 1072 C CA . LYS A 1 134 ? 16.847 9.605 12.127 1.00 78.44 134 LYS A CA 1
ATOM 1073 C C . LYS A 1 134 ? 16.744 11.090 11.801 1.00 78.44 134 LYS A C 1
ATOM 1075 O O . LYS A 1 134 ? 17.256 11.546 10.773 1.00 78.44 134 LYS A O 1
ATOM 1080 N N . LYS A 1 135 ? 16.122 11.853 12.702 1.00 73.25 135 LYS A N 1
ATOM 1081 C CA . LYS A 1 135 ? 15.982 13.311 12.587 1.00 73.25 135 LYS A CA 1
ATOM 1082 C C . LYS A 1 135 ? 17.345 13.963 12.353 1.00 73.25 135 LYS A C 1
ATOM 1084 O O . LYS A 1 135 ? 18.266 13.776 13.144 1.00 73.25 135 LYS A O 1
ATOM 1089 N N . GLY A 1 136 ? 17.461 14.718 11.260 1.00 71.44 136 GLY A N 1
ATOM 1090 C CA . GLY A 1 136 ? 18.712 15.353 10.824 1.00 71.44 136 GLY A CA 1
ATOM 1091 C C . GLY A 1 136 ? 19.509 14.583 9.763 1.00 71.44 136 GLY A C 1
ATOM 1092 O O . GLY A 1 136 ? 20.534 15.091 9.317 1.00 71.44 136 GLY A O 1
ATOM 1093 N N . SER A 1 137 ? 19.058 13.398 9.336 1.00 74.56 137 SER A N 1
ATOM 1094 C CA . SER A 1 137 ? 19.568 12.749 8.118 1.00 74.56 137 SER A CA 1
ATOM 1095 C C . SER A 1 137 ? 18.948 13.363 6.856 1.00 74.56 137 SER A C 1
ATOM 1097 O O . SER A 1 137 ? 17.838 13.889 6.903 1.00 74.56 137 SER A O 1
ATOM 1099 N N . GLU A 1 138 ? 19.648 13.290 5.718 1.00 67.62 138 GLU A N 1
ATOM 1100 C CA . GLU A 1 138 ? 19.130 13.774 4.421 1.00 67.62 138 GLU A CA 1
ATOM 1101 C C . GLU A 1 138 ? 17.892 12.994 3.943 1.00 67.62 138 GLU A C 1
ATOM 1103 O O . GLU A 1 138 ? 17.102 13.507 3.155 1.00 67.62 138 GLU A O 1
ATOM 1108 N N . GLU A 1 139 ? 17.711 11.771 4.444 1.00 63.28 139 GLU A N 1
ATOM 1109 C CA . GLU A 1 139 ? 16.582 10.883 4.144 1.00 63.28 139 GLU A CA 1
ATOM 1110 C C . GLU A 1 139 ? 15.432 11.029 5.156 1.00 63.28 139 GLU A C 1
ATOM 1112 O O . GLU A 1 139 ? 14.417 10.341 5.046 1.00 63.28 139 GLU A O 1
ATOM 1117 N N . TYR A 1 140 ? 15.575 11.909 6.156 1.00 66.88 140 TYR A N 1
ATOM 1118 C CA . TYR A 1 140 ? 14.551 12.123 7.172 1.00 66.88 140 TYR A CA 1
ATOM 1119 C C . TYR A 1 140 ? 13.291 12.741 6.576 1.00 66.88 140 TYR A C 1
ATOM 1121 O O . TYR A 1 140 ? 13.327 13.806 5.959 1.00 66.88 140 TYR A O 1
ATOM 1129 N N . ILE A 1 141 ? 12.163 12.090 6.841 1.00 63.44 141 ILE A N 1
ATOM 1130 C CA . ILE A 1 141 ? 10.829 12.595 6.538 1.00 63.44 141 ILE A CA 1
ATOM 1131 C C . ILE A 1 141 ? 10.165 12.915 7.877 1.00 63.44 141 ILE A C 1
ATOM 1133 O O . ILE A 1 141 ? 10.264 12.133 8.818 1.00 63.44 141 ILE A O 1
ATOM 1137 N N . ASP A 1 142 ? 9.497 14.066 7.977 1.00 56.41 142 ASP A N 1
ATOM 1138 C CA . ASP A 1 142 ? 9.032 14.607 9.264 1.00 56.41 142 ASP A CA 1
ATOM 1139 C C . ASP A 1 142 ? 7.974 13.750 9.984 1.00 56.41 142 ASP A C 1
ATOM 1141 O O . ASP A 1 142 ? 7.702 13.996 11.159 1.00 56.41 142 ASP A O 1
ATOM 1145 N N . PHE A 1 143 ? 7.384 12.744 9.327 1.00 68.75 143 PHE A N 1
ATOM 1146 C CA . PHE A 1 143 ? 6.332 11.928 9.926 1.00 68.75 143 PHE A CA 1
ATOM 1147 C C . PHE A 1 143 ? 6.378 10.485 9.394 1.00 68.75 143 PHE A C 1
ATOM 1149 O O . PHE A 1 143 ? 6.081 10.233 8.227 1.00 68.75 143 PHE A O 1
ATOM 1156 N N . PHE A 1 144 ? 6.724 9.533 10.259 1.00 78.62 144 PHE A N 1
ATOM 1157 C CA . PHE A 1 144 ? 6.510 8.103 10.020 1.00 78.62 144 PHE A CA 1
ATOM 1158 C C . PHE A 1 144 ? 5.169 7.687 10.608 1.00 78.62 144 PHE A C 1
ATOM 1160 O O . PHE A 1 144 ? 4.750 8.228 11.633 1.00 78.62 144 PHE A O 1
ATOM 1167 N N . GLU A 1 145 ? 4.496 6.729 9.982 1.00 85.56 145 GLU A N 1
ATOM 1168 C CA . GLU A 1 145 ? 3.162 6.319 10.408 1.00 85.56 145 GLU A CA 1
ATOM 1169 C C . GLU A 1 145 ? 3.177 4.959 11.102 1.00 85.56 145 GLU A C 1
ATOM 1171 O O . GLU A 1 145 ? 3.906 4.046 10.719 1.00 85.56 145 GLU A O 1
ATOM 1176 N N . LEU A 1 146 ? 2.326 4.810 12.110 1.00 90.19 146 LEU A N 1
ATOM 1177 C CA . LEU A 1 146 ? 1.939 3.532 12.678 1.00 90.19 146 LEU A CA 1
ATOM 1178 C C . LEU A 1 146 ? 0.534 3.202 12.177 1.00 90.19 146 LEU A C 1
ATOM 1180 O O . LEU A 1 146 ? -0.446 3.849 12.559 1.00 90.19 146 LEU A O 1
ATOM 1184 N N . GLY A 1 147 ? 0.458 2.197 11.313 1.00 92.75 147 GLY A N 1
ATOM 1185 C CA . GLY A 1 147 ? -0.775 1.556 10.896 1.00 92.75 147 GLY A CA 1
ATOM 1186 C C . GLY A 1 147 ? -1.143 0.435 11.861 1.00 92.75 147 GLY A C 1
ATOM 1187 O O . GLY A 1 147 ? -0.305 -0.394 12.225 1.00 92.75 147 GLY A O 1
ATOM 1188 N N . ARG A 1 148 ? -2.410 0.369 12.258 1.00 94.88 148 ARG A N 1
ATOM 1189 C CA . ARG A 1 148 ? -2.952 -0.762 13.009 1.00 94.88 148 ARG A CA 1
ATOM 1190 C C . ARG A 1 148 ? -4.220 -1.260 12.345 1.00 94.88 148 ARG A C 1
ATOM 1192 O O . ARG A 1 148 ? -5.162 -0.502 12.142 1.00 94.88 148 ARG A O 1
ATOM 1199 N N . LEU A 1 149 ? -4.250 -2.551 12.045 1.00 96.06 149 LEU A N 1
ATOM 1200 C CA . LEU A 1 149 ? -5.411 -3.223 11.484 1.00 96.06 149 LEU A CA 1
ATOM 1201 C C . LEU A 1 149 ? -5.910 -4.273 12.473 1.00 96.06 149 LEU A C 1
ATOM 1203 O O . LEU A 1 149 ? -5.226 -5.257 12.747 1.00 96.06 149 LEU A O 1
ATOM 1207 N N . THR A 1 150 ? -7.101 -4.058 13.019 1.00 96.38 150 THR A N 1
ATOM 1208 C CA . THR A 1 150 ? -7.707 -4.975 13.987 1.00 96.38 150 THR A CA 1
ATOM 1209 C C . THR A 1 150 ? -8.877 -5.716 13.358 1.00 96.38 150 THR A C 1
ATOM 1211 O O . THR A 1 150 ? -9.829 -5.091 12.894 1.00 96.38 150 THR A O 1
ATOM 1214 N N . PHE A 1 151 ? -8.826 -7.045 13.395 1.00 96.31 151 PHE A N 1
ATOM 1215 C CA . PHE A 1 151 ? -9.939 -7.929 13.065 1.00 96.31 151 PHE A CA 1
ATOM 1216 C C . PHE A 1 151 ? -10.781 -8.164 14.321 1.00 96.31 151 PHE A C 1
ATOM 1218 O O . PHE A 1 151 ? -10.294 -8.748 15.291 1.00 96.31 151 PHE A O 1
ATOM 1225 N N . VAL A 1 152 ? -12.040 -7.722 14.308 1.00 96.25 152 VAL A N 1
ATOM 1226 C CA . VAL A 1 152 ? -12.994 -7.971 15.398 1.00 96.25 152 VAL A CA 1
ATOM 1227 C C . VAL A 1 152 ? -14.114 -8.875 14.893 1.00 96.25 152 VAL A C 1
ATOM 1229 O O . VAL A 1 152 ? -14.898 -8.413 14.065 1.00 96.25 152 VAL A O 1
ATOM 1232 N N . PRO A 1 153 ? -14.225 -10.140 15.343 1.00 96.25 153 PRO A N 1
ATOM 1233 C CA . PRO A 1 153 ? -15.341 -11.001 14.961 1.00 96.25 153 PRO A CA 1
ATOM 1234 C C . PRO A 1 153 ? -16.681 -10.307 15.232 1.00 96.25 153 PRO A C 1
ATOM 1236 O O . PRO A 1 153 ? -16.888 -9.741 16.306 1.00 96.25 153 PRO A O 1
ATOM 1239 N N . SER A 1 154 ? -17.587 -10.330 14.258 1.00 93.62 154 SER A N 1
ATOM 1240 C CA . SER A 1 154 ? -18.883 -9.657 14.348 1.00 93.62 154 SER A CA 1
ATOM 1241 C C . SER A 1 154 ? -19.992 -10.550 13.822 1.00 93.62 154 SER A C 1
ATOM 1243 O O . SER A 1 154 ? -19.847 -11.189 12.789 1.00 93.62 154 SER A O 1
ATOM 1245 N N . THR A 1 155 ? -21.134 -10.565 14.501 1.00 89.94 155 THR A N 1
ATOM 1246 C CA . THR A 1 155 ? -22.370 -11.180 13.989 1.00 89.94 155 THR A CA 1
ATOM 1247 C C . THR A 1 155 ? -23.298 -10.158 13.339 1.00 89.94 155 THR A C 1
ATOM 1249 O O . THR A 1 155 ? -24.274 -10.533 12.694 1.00 89.94 155 THR A O 1
ATOM 1252 N N . GLU A 1 156 ? -23.017 -8.868 13.521 1.00 86.44 156 GLU A N 1
ATOM 1253 C CA . GLU A 1 156 ? -23.847 -7.769 13.045 1.00 86.44 156 GLU A CA 1
ATOM 1254 C C . GLU A 1 156 ? -23.203 -7.087 11.837 1.00 86.44 156 GLU A C 1
ATOM 1256 O O . GLU A 1 156 ? -21.985 -6.895 11.777 1.00 86.44 156 GLU A O 1
ATOM 1261 N N . ALA A 1 157 ? -24.040 -6.699 10.874 1.00 79.75 157 ALA A N 1
ATOM 1262 C CA . ALA A 1 157 ? -23.606 -5.897 9.743 1.00 79.75 157 ALA A CA 1
ATOM 1263 C C . ALA A 1 157 ? -23.302 -4.472 10.222 1.00 79.75 157 ALA A C 1
ATOM 1265 O O . ALA A 1 157 ? -24.211 -3.707 10.554 1.00 79.75 157 ALA A O 1
ATOM 1266 N N . VAL A 1 158 ? -22.022 -4.108 10.250 1.00 86.25 158 VAL A N 1
ATOM 1267 C CA . VAL A 1 158 ? -21.591 -2.750 10.587 1.00 86.25 158 VAL A CA 1
ATOM 1268 C C . VAL A 1 158 ? -21.518 -1.916 9.316 1.00 86.25 158 VAL A C 1
ATOM 1270 O O . VAL A 1 158 ? -21.007 -2.367 8.294 1.00 86.25 158 VAL A O 1
ATOM 1273 N N . LYS A 1 159 ? -22.028 -0.682 9.363 1.00 85.38 159 LYS A N 1
ATOM 1274 C CA . LYS A 1 159 ? -21.880 0.238 8.236 1.00 85.38 159 LYS A CA 1
ATOM 1275 C C . LYS A 1 159 ? -20.443 0.773 8.169 1.00 85.38 159 LYS A C 1
ATOM 1277 O O . LYS A 1 159 ? -19.928 1.216 9.198 1.00 85.38 159 LYS A O 1
ATOM 1282 N N . PRO A 1 160 ? -19.827 0.800 6.977 1.00 86.62 160 PRO A N 1
ATOM 1283 C CA . PRO A 1 160 ? -18.563 1.488 6.741 1.00 86.62 160 PRO A CA 1
ATOM 1284 C C . PRO A 1 160 ? -18.622 2.936 7.251 1.00 86.62 160 PRO A C 1
ATOM 1286 O O . PRO A 1 160 ? -19.448 3.720 6.785 1.00 86.62 160 PRO A O 1
ATOM 1289 N N . THR A 1 161 ? -17.783 3.287 8.227 1.00 87.38 161 THR A N 1
ATOM 1290 C CA . THR A 1 161 ? -17.858 4.587 8.917 1.00 87.38 161 THR A CA 1
ATOM 1291 C C . THR A 1 161 ? -16.466 5.124 9.234 1.00 87.38 161 THR A C 1
ATOM 1293 O O . THR A 1 161 ? -15.604 4.386 9.712 1.00 87.38 161 THR A O 1
ATOM 1296 N N . ALA A 1 162 ? -16.254 6.426 9.040 1.00 85.19 162 ALA A N 1
ATOM 1297 C CA . ALA A 1 162 ? -15.076 7.117 9.562 1.00 85.19 162 ALA A CA 1
ATOM 1298 C C . ALA A 1 162 ? -15.321 7.560 11.018 1.00 85.19 162 ALA A C 1
ATOM 1300 O O . ALA A 1 162 ? -16.199 8.384 11.278 1.00 85.19 162 ALA A O 1
ATOM 1301 N N . LEU A 1 163 ? -14.548 7.026 11.971 1.00 82.31 163 LEU A N 1
ATOM 1302 C CA . LEU A 1 163 ? -14.636 7.392 13.392 1.00 82.31 163 LEU A CA 1
ATOM 1303 C C . LEU A 1 163 ? -13.878 8.683 13.696 1.00 82.31 163 LEU A C 1
ATOM 1305 O O . LEU A 1 163 ? -14.383 9.569 14.384 1.00 82.31 163 LEU A O 1
ATOM 1309 N N . VAL A 1 164 ? -12.650 8.772 13.186 1.00 80.12 164 VAL A N 1
ATOM 1310 C CA . VAL A 1 164 ? -11.756 9.915 13.373 1.00 80.12 164 VAL A CA 1
ATOM 1311 C C . VAL A 1 164 ? -11.127 10.252 12.033 1.00 80.12 164 VAL A C 1
ATOM 1313 O O . VAL A 1 164 ? -10.640 9.368 11.325 1.00 80.12 164 VAL A O 1
ATOM 1316 N N . TYR A 1 165 ? -11.149 11.539 11.691 1.00 75.81 165 TYR A N 1
ATOM 1317 C CA . TYR A 1 165 ? -10.476 12.058 10.510 1.00 75.81 165 TYR A CA 1
ATOM 1318 C C . TYR A 1 165 ? -9.981 13.481 10.768 1.00 75.81 165 TYR A C 1
ATOM 1320 O O . TYR A 1 165 ? -10.770 14.425 10.886 1.00 75.81 165 TYR A O 1
ATOM 1328 N N . THR A 1 166 ? -8.669 13.661 10.873 1.00 66.50 166 THR A N 1
ATOM 1329 C CA . THR A 1 166 ? -8.071 14.980 11.085 1.00 66.50 166 THR A CA 1
ATOM 1330 C C . THR A 1 166 ? -7.961 15.745 9.761 1.00 66.50 166 THR A C 1
ATOM 1332 O O . THR A 1 166 ? -7.196 15.418 8.859 1.00 66.50 166 THR A O 1
ATOM 1335 N N . LYS A 1 167 ? -8.738 16.832 9.658 1.00 52.81 167 LYS A N 1
ATOM 1336 C CA . LYS A 1 167 ? -8.943 17.648 8.442 1.00 52.81 167 LYS A CA 1
ATOM 1337 C C . LYS A 1 167 ? -7.673 18.292 7.854 1.00 52.81 167 LYS A C 1
ATOM 1339 O O . LYS A 1 167 ? -7.697 18.726 6.707 1.00 52.81 167 LYS A O 1
ATOM 1344 N N . ASN A 1 168 ? -6.590 18.352 8.631 1.00 48.78 168 ASN A N 1
ATOM 1345 C CA . ASN A 1 168 ? -5.320 18.983 8.255 1.00 48.78 168 ASN A CA 1
ATOM 1346 C C . ASN A 1 168 ? -4.259 17.986 7.761 1.00 48.78 168 ASN A C 1
ATOM 1348 O O . ASN A 1 168 ? -3.155 18.403 7.434 1.00 48.78 168 ASN A O 1
ATOM 1352 N N . TYR A 1 169 ? -4.590 16.697 7.654 1.00 54.09 169 TYR A N 1
ATOM 1353 C CA . TYR A 1 169 ? -3.775 15.726 6.919 1.00 54.09 169 TYR A CA 1
ATOM 1354 C C . TYR A 1 169 ? -4.181 15.736 5.439 1.00 54.09 169 TYR A C 1
ATOM 1356 O O . TYR A 1 169 ? -4.596 14.733 4.860 1.00 54.09 169 TYR A O 1
ATOM 1364 N N . SER A 1 170 ? -4.152 16.927 4.835 1.00 43.31 170 SER A N 1
ATOM 1365 C CA . SER A 1 170 ? -4.365 17.102 3.402 1.00 43.31 170 SER A CA 1
ATOM 1366 C C . SER A 1 170 ? -3.180 16.507 2.655 1.00 43.31 170 SER A C 1
ATOM 1368 O O . SER A 1 170 ? -2.059 17.001 2.767 1.00 43.31 170 SER A O 1
ATOM 1370 N N . MET A 1 171 ? -3.442 15.441 1.909 1.00 46.69 171 MET A N 1
ATOM 1371 C CA . MET A 1 171 ? -2.429 14.746 1.126 1.00 46.69 171 MET A CA 1
ATOM 1372 C C . MET A 1 171 ? -1.946 15.594 -0.048 1.00 46.69 171 MET A C 1
ATOM 1374 O O . MET A 1 171 ? -2.679 16.431 -0.586 1.00 46.69 171 MET A O 1
ATOM 1378 N N . VAL A 1 172 ? -0.717 15.320 -0.472 1.00 44.84 172 VAL A N 1
ATOM 1379 C CA . VAL A 1 172 ? -0.182 15.826 -1.728 1.00 44.84 172 VAL A CA 1
ATOM 1380 C C . VAL A 1 172 ? -0.746 14.971 -2.855 1.00 44.84 172 VAL A C 1
ATOM 1382 O O . VAL A 1 172 ? -0.374 13.810 -3.008 1.00 44.84 172 VAL A O 1
ATOM 1385 N N . LYS A 1 173 ? -1.654 15.526 -3.658 1.00 46.41 173 LYS A N 1
ATOM 1386 C CA . LYS A 1 173 ? -2.041 14.887 -4.916 1.00 46.41 173 LYS A CA 1
ATOM 1387 C C . LYS A 1 173 ? -0.944 15.184 -5.935 1.00 46.41 173 LYS A C 1
ATOM 1389 O O . LYS A 1 173 ? -0.792 16.325 -6.369 1.00 46.41 173 LYS A O 1
ATOM 1394 N N . GLN A 1 174 ? -0.154 14.172 -6.289 1.00 42.47 174 GLN A N 1
ATOM 1395 C CA . GLN A 1 174 ? 0.817 14.279 -7.373 1.00 42.47 174 GLN A CA 1
ATOM 1396 C C . GLN A 1 174 ? 0.149 13.834 -8.674 1.00 42.47 174 GLN A C 1
ATOM 1398 O O . GLN A 1 174 ? -0.022 12.643 -8.926 1.00 42.47 174 GLN A O 1
ATOM 1403 N N . TYR A 1 175 ? -0.224 14.792 -9.518 1.00 40.72 175 TYR A N 1
ATOM 1404 C CA . TYR A 1 175 ? -0.646 14.498 -10.883 1.00 40.72 175 TYR A CA 1
ATOM 1405 C C . TYR A 1 175 ? 0.494 14.844 -11.839 1.00 40.72 175 TYR A C 1
ATOM 1407 O O . TYR A 1 175 ? 0.991 15.970 -11.856 1.00 40.72 175 TYR A O 1
ATOM 1415 N N . THR A 1 176 ? 0.898 13.886 -12.672 1.00 35.31 176 THR A N 1
ATOM 1416 C CA . THR A 1 176 ? 1.711 14.188 -13.853 1.00 35.31 176 THR A CA 1
ATOM 1417 C C . THR A 1 176 ? 0.765 14.564 -14.983 1.00 35.31 176 THR A C 1
ATOM 1419 O O . THR A 1 176 ? 0.191 13.698 -15.645 1.00 35.31 176 THR A O 1
ATOM 1422 N N . THR A 1 177 ? 0.573 15.859 -15.208 1.00 36.88 177 THR A N 1
ATOM 1423 C CA . THR A 1 177 ? -0.148 16.336 -16.386 1.00 36.88 177 THR A CA 1
ATOM 1424 C C . THR A 1 177 ? 0.808 16.352 -17.572 1.00 36.88 177 THR A C 1
ATOM 1426 O O . THR A 1 177 ? 1.866 16.978 -17.560 1.00 36.88 177 THR A O 1
ATOM 1429 N N . THR A 1 178 ? 0.456 15.616 -18.623 1.00 35.59 178 THR A N 1
ATOM 1430 C CA . THR A 1 178 ? 1.107 15.768 -19.926 1.00 35.59 178 THR A CA 1
ATOM 1431 C C . THR A 1 178 ? 0.354 16.855 -20.677 1.00 35.59 178 THR A C 1
ATOM 1433 O O . THR A 1 178 ? -0.814 16.684 -21.019 1.00 35.59 178 THR A O 1
ATOM 1436 N N . SER A 1 179 ? 1.005 18.002 -20.875 1.00 39.41 179 SER A N 1
ATOM 1437 C CA . SER A 1 179 ? 0.499 19.047 -21.765 1.00 39.41 179 SER A CA 1
ATOM 1438 C C . SER A 1 179 ? 0.338 18.464 -23.170 1.00 39.41 179 SER A C 1
ATOM 1440 O O . SER A 1 179 ? 1.255 17.823 -23.688 1.00 39.41 179 SER A O 1
ATOM 1442 N N . SER A 1 180 ? -0.820 18.686 -23.792 1.00 38.94 180 SER A N 1
ATOM 1443 C CA . SER A 1 180 ? -1.105 18.252 -25.163 1.00 38.94 180 SER A CA 1
ATOM 1444 C C . SER A 1 180 ? -0.234 18.947 -26.221 1.00 38.94 180 SER A C 1
ATOM 1446 O O . SER A 1 180 ? -0.199 18.485 -27.355 1.00 38.94 180 SER A O 1
ATOM 1448 N N . ASP A 1 181 ? 0.507 19.998 -25.851 1.00 39.97 181 ASP A N 1
ATOM 1449 C CA . ASP A 1 181 ? 1.305 20.833 -26.762 1.00 39.97 181 ASP A CA 1
ATOM 1450 C C . ASP A 1 181 ? 2.819 20.553 -26.708 1.00 39.97 181 ASP A C 1
ATOM 1452 O O . ASP A 1 181 ? 3.645 21.440 -26.913 1.00 39.97 181 ASP A O 1
ATOM 1456 N N . GLY A 1 182 ? 3.228 19.312 -26.421 1.00 43.09 182 GLY A N 1
ATOM 1457 C CA . GLY A 1 182 ? 4.642 18.905 -26.514 1.00 43.09 182 GLY A CA 1
ATOM 1458 C C . GLY A 1 182 ? 5.594 19.625 -25.544 1.00 43.09 182 GLY A C 1
ATOM 1459 O O . GLY A 1 182 ? 6.810 19.555 -25.718 1.00 43.09 182 GLY A O 1
ATOM 1460 N N . GLY A 1 183 ? 5.049 20.307 -24.533 1.00 40.56 183 GLY A N 1
ATOM 1461 C CA . GLY A 1 183 ? 5.795 20.990 -23.480 1.00 40.56 183 GLY A CA 1
ATOM 1462 C C . GLY A 1 183 ? 6.239 20.057 -22.351 1.00 40.56 183 GLY A C 1
ATOM 1463 O O . GLY A 1 183 ? 5.648 19.003 -22.114 1.00 40.56 183 GLY A O 1
ATOM 1464 N N . GLU A 1 184 ? 7.297 20.482 -21.663 1.00 39.88 184 GLU A N 1
ATOM 1465 C CA . GLU A 1 184 ? 7.954 19.841 -20.519 1.00 39.88 184 GLU A CA 1
ATOM 1466 C C . GLU A 1 184 ? 6.957 19.251 -19.499 1.00 39.88 184 GLU A C 1
ATOM 1468 O O . GLU A 1 184 ? 5.994 19.907 -19.092 1.00 39.88 184 GLU A O 1
ATOM 1473 N N . LYS A 1 185 ? 7.171 17.989 -19.089 1.00 41.94 185 LYS A N 1
ATOM 1474 C CA . LYS A 1 185 ? 6.351 17.334 -18.058 1.00 41.94 185 LYS A CA 1
ATOM 1475 C C . LYS A 1 185 ? 6.583 18.041 -16.724 1.00 41.94 185 LYS A C 1
ATOM 1477 O O . LYS A 1 185 ? 7.634 17.885 -16.112 1.00 41.94 185 LYS A O 1
ATOM 1482 N N . SER A 1 186 ? 5.581 18.779 -16.268 1.00 39.03 186 SER A N 1
ATOM 1483 C CA . SER A 1 186 ? 5.560 19.375 -14.937 1.00 39.03 186 SER A CA 1
ATOM 1484 C C . SER A 1 186 ? 4.874 18.423 -13.960 1.00 39.03 186 SER A C 1
ATOM 1486 O O . SER A 1 186 ? 3.772 17.932 -14.214 1.00 39.03 186 SER A O 1
ATOM 1488 N N . THR A 1 187 ? 5.534 18.154 -12.837 1.00 38.19 187 THR A N 1
ATOM 1489 C CA . THR A 1 187 ? 4.902 17.520 -11.680 1.00 38.19 187 THR A CA 1
ATOM 1490 C C . THR A 1 187 ? 4.337 18.631 -10.810 1.00 38.19 187 THR A C 1
ATOM 1492 O O . THR A 1 187 ? 5.098 19.351 -10.163 1.00 38.19 187 THR A O 1
ATOM 1495 N N . VAL A 1 188 ? 3.014 18.775 -10.782 1.00 37.66 188 VAL A N 1
ATOM 1496 C CA . VAL A 1 188 ? 2.353 19.710 -9.867 1.00 37.66 188 VAL A CA 1
ATOM 1497 C C . VAL A 1 188 ? 1.926 18.937 -8.624 1.00 37.66 188 VAL A C 1
ATOM 1499 O O . VAL A 1 188 ? 1.165 17.973 -8.711 1.00 37.66 188 VAL A O 1
ATOM 1502 N N . LEU A 1 189 ? 2.447 19.356 -7.471 1.00 39.75 189 LEU A N 1
ATOM 1503 C CA . LEU A 1 189 ? 1.998 18.904 -6.158 1.00 39.75 189 LEU A CA 1
ATOM 1504 C C . LEU A 1 189 ? 0.854 19.823 -5.726 1.00 39.75 189 LEU A C 1
ATOM 1506 O O . LEU A 1 189 ? 1.087 20.980 -5.373 1.00 39.75 189 LEU A O 1
ATOM 1510 N N . GLU A 1 190 ? -0.384 19.338 -5.796 1.00 41.91 190 GLU A N 1
ATOM 1511 C CA . GLU A 1 190 ? -1.537 20.100 -5.319 1.00 41.91 190 GLU A CA 1
ATOM 1512 C C . GLU A 1 190 ? -1.875 19.682 -3.883 1.00 41.91 190 GLU A C 1
ATOM 1514 O O . GLU A 1 190 ? -2.180 18.519 -3.604 1.00 41.91 190 GLU A O 1
ATOM 1519 N N . TYR A 1 191 ? -1.809 20.644 -2.961 1.00 41.97 191 TYR A N 1
ATOM 1520 C CA . TYR A 1 191 ? -2.218 20.462 -1.571 1.00 41.97 191 TYR A CA 1
ATOM 1521 C C . TYR A 1 191 ? -3.728 20.686 -1.469 1.00 41.97 191 TYR A C 1
ATOM 1523 O O . TYR A 1 191 ? -4.221 21.816 -1.539 1.00 41.97 191 TYR A O 1
ATOM 1531 N N . GLY A 1 192 ? -4.481 19.597 -1.324 1.00 45.44 192 GLY A N 1
ATOM 1532 C CA . GLY A 1 192 ? -5.935 19.647 -1.210 1.00 45.44 192 GLY A CA 1
ATOM 1533 C C . GLY A 1 192 ? -6.387 20.223 0.133 1.00 45.44 192 GLY A C 1
ATOM 1534 O O . GLY A 1 192 ? -6.688 19.475 1.054 1.00 45.44 192 GLY A O 1
ATOM 1535 N N . ASN A 1 193 ? -6.514 21.547 0.248 1.00 37.22 193 ASN A N 1
ATOM 1536 C CA . ASN A 1 193 ? -6.885 22.247 1.493 1.00 37.22 193 ASN A CA 1
ATOM 1537 C C . ASN A 1 193 ? -8.330 22.001 2.001 1.00 37.22 193 ASN A C 1
ATOM 1539 O O . ASN A 1 193 ? -8.791 22.677 2.923 1.00 37.22 193 ASN A O 1
ATOM 1543 N N . LYS A 1 194 ? -9.089 21.068 1.411 1.00 45.38 194 LYS A N 1
ATOM 1544 C CA . LYS A 1 194 ? -10.473 20.756 1.806 1.00 45.38 194 LYS A CA 1
ATOM 1545 C C . LYS A 1 194 ? -10.785 19.265 1.642 1.00 45.38 194 LYS A C 1
ATOM 1547 O O . LYS A 1 194 ? -11.653 18.903 0.858 1.00 45.38 194 LYS A O 1
ATOM 1552 N N . SER A 1 195 ? -10.117 18.394 2.397 1.00 45.56 195 SER A N 1
ATOM 1553 C CA . SER A 1 195 ? -10.629 17.030 2.581 1.00 45.56 195 SER A CA 1
ATOM 1554 C C . SER A 1 195 ? -11.832 17.097 3.531 1.00 45.56 195 SER A C 1
ATOM 1556 O O . SER A 1 195 ? -11.697 17.298 4.739 1.00 45.56 195 SER A O 1
ATOM 1558 N N . SER A 1 196 ? -13.042 17.052 2.976 1.00 53.94 196 SER A N 1
ATOM 1559 C CA . SER A 1 196 ? -14.256 16.770 3.740 1.00 53.94 196 SER A CA 1
ATOM 1560 C C . SER A 1 196 ? -14.552 15.290 3.585 1.00 53.94 196 SER A C 1
ATOM 1562 O O . SER A 1 196 ? -15.288 14.907 2.677 1.00 53.94 196 SER A O 1
ATOM 1564 N N . VAL A 1 197 ? -13.951 14.457 4.432 1.00 55.09 197 VAL A N 1
ATOM 1565 C CA . VAL A 1 197 ? -14.305 13.039 4.430 1.00 55.09 197 VAL A CA 1
ATOM 1566 C C . VAL A 1 197 ? -15.770 12.901 4.833 1.00 55.09 197 VAL A C 1
ATOM 1568 O O . VAL A 1 197 ? -16.165 13.439 5.875 1.00 55.09 197 VAL A O 1
ATOM 1571 N N . PRO A 1 198 ? -16.604 12.270 3.989 1.00 64.62 198 PRO A N 1
ATOM 1572 C CA . PRO A 1 198 ? -17.991 12.017 4.331 1.00 64.62 198 PRO A CA 1
ATOM 1573 C C . PRO A 1 198 ? -18.056 11.076 5.540 1.00 64.62 198 PRO A C 1
ATOM 1575 O O . PRO A 1 198 ? -17.219 10.191 5.699 1.00 64.62 198 PRO A O 1
ATOM 1578 N N . LYS A 1 199 ? -19.046 11.282 6.421 1.00 67.75 199 LYS A N 1
ATOM 1579 C CA . LYS A 1 199 ? -19.277 10.381 7.567 1.00 67.75 199 LYS A CA 1
ATOM 1580 C C . LYS A 1 199 ? -19.554 8.950 7.105 1.00 67.75 199 LYS A C 1
ATOM 1582 O O . LYS A 1 199 ? -19.113 8.004 7.751 1.00 67.75 199 LYS A O 1
ATOM 1587 N N . ASP A 1 200 ? -20.255 8.838 5.983 1.00 76.44 200 ASP A N 1
ATOM 1588 C CA . ASP A 1 200 ? -20.574 7.584 5.321 1.00 76.44 200 ASP A CA 1
ATOM 1589 C C . ASP A 1 200 ? -19.529 7.318 4.231 1.00 76.44 200 ASP A C 1
ATOM 1591 O O . ASP A 1 200 ? -19.344 8.133 3.323 1.00 76.44 200 ASP A O 1
ATOM 1595 N N . LEU A 1 201 ? -18.828 6.190 4.341 1.00 82.25 201 LEU A N 1
ATOM 1596 C CA . LEU A 1 201 ? -17.836 5.776 3.350 1.00 82.25 201 LEU A CA 1
ATOM 1597 C C . LEU A 1 201 ? -18.536 5.173 2.129 1.00 82.25 201 LEU A C 1
ATOM 1599 O O . LEU A 1 201 ? -19.563 4.503 2.256 1.00 82.25 201 LEU A O 1
ATOM 1603 N N . ILE A 1 202 ? -17.969 5.396 0.943 1.00 82.12 202 ILE A N 1
ATOM 1604 C CA . ILE A 1 202 ? -18.485 4.799 -0.291 1.00 82.12 202 ILE A CA 1
ATOM 1605 C C . ILE A 1 202 ? -17.917 3.387 -0.408 1.00 82.12 202 ILE A C 1
ATOM 1607 O O . ILE A 1 202 ? -16.703 3.187 -0.370 1.00 82.12 202 ILE A O 1
ATOM 1611 N N . VAL A 1 203 ? -18.811 2.412 -0.552 1.00 83.06 203 VAL A N 1
ATOM 1612 C CA . VAL A 1 203 ? -18.472 0.999 -0.728 1.00 83.06 203 VAL A CA 1
ATOM 1613 C C . VAL A 1 203 ? -19.105 0.498 -2.009 1.00 83.06 203 VAL A C 1
ATOM 1615 O O . VAL A 1 203 ? -20.234 0.853 -2.337 1.00 83.06 203 VAL A O 1
ATOM 1618 N N . PHE A 1 204 ? -18.339 -0.297 -2.741 1.00 83.62 204 PHE A N 1
ATOM 1619 C CA . PHE A 1 204 ? -18.755 -0.887 -3.997 1.00 83.62 204 PHE A CA 1
ATOM 1620 C C . PHE A 1 204 ? -19.322 -2.276 -3.726 1.00 83.62 204 PHE A C 1
ATOM 1622 O O . PHE A 1 204 ? -18.686 -3.076 -3.044 1.00 83.62 204 PHE A O 1
ATOM 1629 N N . ASP A 1 205 ? -20.493 -2.573 -4.286 1.00 85.06 205 ASP A N 1
ATOM 1630 C CA . ASP A 1 205 ? -21.149 -3.878 -4.123 1.00 85.06 205 ASP A CA 1
ATOM 1631 C C . ASP A 1 205 ? -20.561 -4.953 -5.053 1.00 85.06 205 ASP A C 1
ATOM 1633 O O . ASP A 1 205 ? -20.767 -6.151 -4.857 1.00 85.06 205 ASP A O 1
ATOM 1637 N N . GLU A 1 206 ? -19.806 -4.538 -6.072 1.00 83.69 206 GLU A N 1
ATOM 1638 C CA . GLU A 1 206 ? -19.244 -5.435 -7.076 1.00 83.69 206 GLU A CA 1
ATOM 1639 C C . GLU A 1 206 ? -17.823 -5.884 -6.703 1.00 83.69 206 GLU A C 1
ATOM 1641 O O . GLU A 1 206 ? -16.960 -5.049 -6.389 1.00 83.69 206 GLU A O 1
ATOM 1646 N N . PRO A 1 207 ? -17.520 -7.195 -6.777 1.00 81.12 207 PRO A N 1
ATOM 1647 C CA . PRO A 1 207 ? -16.165 -7.678 -6.550 1.00 81.12 207 PRO A CA 1
ATOM 1648 C C . PRO A 1 207 ? -15.213 -7.080 -7.583 1.00 81.12 207 PRO A C 1
ATOM 1650 O O . PRO A 1 207 ? -15.597 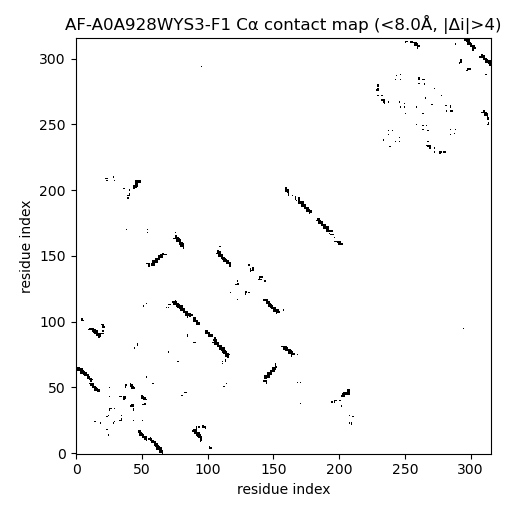-6.807 -8.719 1.00 81.12 207 PRO A O 1
ATOM 1653 N N . LEU A 1 208 ? -13.949 -6.901 -7.206 1.00 78.81 208 LEU A N 1
ATOM 1654 C CA . LEU A 1 208 ? -12.910 -6.540 -8.160 1.00 78.81 208 LEU A CA 1
ATOM 1655 C C . LEU A 1 208 ? -12.737 -7.722 -9.120 1.00 78.81 208 LEU A C 1
ATOM 1657 O O . LEU A 1 208 ? -12.256 -8.790 -8.715 1.00 78.81 208 LEU A O 1
ATOM 1661 N N . ILE A 1 209 ? -13.220 -7.547 -10.351 1.00 72.56 209 ILE A N 1
ATOM 1662 C CA . ILE A 1 209 ? -13.178 -8.564 -11.398 1.00 72.56 209 ILE A CA 1
ATOM 1663 C C . ILE A 1 209 ? -11.768 -8.608 -11.973 1.00 72.56 209 ILE A C 1
ATOM 1665 O O . ILE A 1 209 ? -11.112 -7.588 -12.174 1.00 72.56 209 ILE A O 1
ATOM 1669 N N . ASP A 1 210 ? -11.307 -9.826 -12.231 1.00 60.50 210 ASP A N 1
ATOM 1670 C CA . ASP A 1 210 ? -10.056 -10.056 -12.926 1.00 60.50 210 ASP A CA 1
ATOM 1671 C C . ASP A 1 210 ? -10.205 -9.726 -14.408 1.00 60.50 210 ASP A C 1
ATOM 1673 O O . ASP A 1 210 ? -10.618 -10.552 -15.229 1.00 60.50 210 ASP A O 1
ATOM 1677 N N . ASP A 1 211 ? -9.842 -8.503 -14.759 1.00 51.38 211 ASP A N 1
ATOM 1678 C CA . ASP A 1 211 ? -9.825 -8.075 -16.145 1.00 51.38 211 ASP A CA 1
ATOM 1679 C C . ASP A 1 211 ? -8.798 -8.856 -16.978 1.00 51.38 211 ASP A C 1
ATOM 1681 O O . ASP A 1 211 ? -8.831 -8.752 -18.199 1.00 51.38 211 ASP A O 1
ATOM 1685 N N . THR A 1 212 ? -7.908 -9.669 -16.385 1.00 48.41 212 THR A N 1
ATOM 1686 C CA . THR A 1 212 ? -7.046 -10.576 -17.162 1.00 48.41 212 THR A CA 1
ATOM 1687 C C . THR A 1 212 ? -7.786 -11.818 -17.660 1.00 48.41 212 THR A C 1
ATOM 1689 O O . THR A 1 212 ? -7.454 -12.306 -18.737 1.00 48.41 212 THR A O 1
ATOM 1692 N N . ALA A 1 213 ? -8.849 -12.263 -16.977 1.00 45.41 213 ALA A N 1
ATOM 1693 C CA . ALA A 1 213 ? -9.731 -13.333 -17.457 1.00 45.41 213 ALA A CA 1
ATOM 1694 C C . ALA A 1 213 ? -10.766 -12.812 -18.475 1.00 45.41 213 ALA A C 1
ATOM 1696 O O . ALA A 1 213 ? -11.050 -13.465 -19.478 1.00 45.41 213 ALA A O 1
ATOM 1697 N N . ALA A 1 214 ? -11.276 -11.591 -18.284 1.00 42.12 214 ALA A N 1
ATOM 1698 C CA . ALA A 1 214 ? -12.096 -10.928 -19.301 1.00 42.12 214 ALA A CA 1
ATOM 1699 C C . ALA A 1 214 ? -11.257 -10.517 -20.527 1.00 42.12 214 ALA A C 1
ATOM 1701 O O . ALA A 1 214 ? -11.715 -10.653 -21.661 1.00 42.12 214 ALA A O 1
ATOM 1702 N N . LYS A 1 215 ? -9.991 -10.107 -20.338 1.00 39.44 215 LYS A N 1
ATOM 1703 C CA . LYS A 1 215 ? -9.039 -9.902 -21.441 1.00 39.44 215 LYS A CA 1
ATOM 1704 C C . LYS A 1 215 ? -8.568 -11.199 -22.072 1.00 39.44 215 LYS A C 1
ATOM 1706 O O . LYS A 1 215 ? -8.219 -11.124 -23.236 1.00 39.44 215 LYS A O 1
ATOM 1711 N N . SER A 1 216 ? -8.555 -12.351 -21.401 1.00 38.59 216 SER A N 1
ATOM 1712 C CA . SER A 1 216 ? -8.211 -13.619 -22.062 1.00 38.59 216 SER A CA 1
ATOM 1713 C C . SER A 1 216 ? -9.356 -14.125 -22.944 1.00 38.59 216 SER A C 1
ATOM 1715 O O . SER A 1 216 ? -9.097 -14.567 -24.058 1.00 38.59 216 SER A O 1
ATOM 1717 N N . ALA A 1 217 ? -10.615 -13.932 -22.533 1.00 35.72 217 ALA A N 1
ATOM 1718 C CA . ALA A 1 217 ? -11.783 -14.222 -23.370 1.00 35.72 217 ALA A CA 1
ATOM 1719 C C . ALA A 1 217 ? -12.006 -13.178 -24.488 1.00 35.72 217 ALA A C 1
ATOM 1721 O O . ALA A 1 217 ? -12.425 -13.525 -25.589 1.00 35.72 217 ALA A O 1
ATOM 1722 N N . ALA A 1 218 ? -11.677 -11.900 -24.256 1.00 35.28 218 ALA A N 1
ATOM 1723 C CA . ALA A 1 218 ? -11.691 -10.864 -25.296 1.00 35.28 218 ALA A CA 1
ATOM 1724 C C . ALA A 1 218 ? -10.427 -10.865 -26.187 1.00 35.28 218 ALA A C 1
ATOM 1726 O O . ALA A 1 218 ? -10.459 -10.310 -27.287 1.00 35.28 218 ALA A O 1
ATOM 1727 N N . ALA A 1 219 ? -9.328 -11.504 -25.762 1.00 38.22 219 ALA A N 1
ATOM 1728 C CA . ALA A 1 219 ? -8.116 -11.699 -26.568 1.00 38.22 219 ALA A CA 1
ATOM 1729 C C . ALA A 1 219 ? -8.278 -12.777 -27.644 1.00 38.22 219 ALA A C 1
ATOM 1731 O O . ALA A 1 219 ? -7.516 -12.769 -28.605 1.00 38.22 219 ALA A O 1
ATOM 1732 N N . GLU A 1 220 ? -9.288 -13.644 -27.554 1.00 38.56 220 GLU A N 1
ATOM 1733 C CA . GLU A 1 220 ? -9.638 -14.541 -28.663 1.00 38.56 220 GLU A CA 1
ATOM 1734 C C . 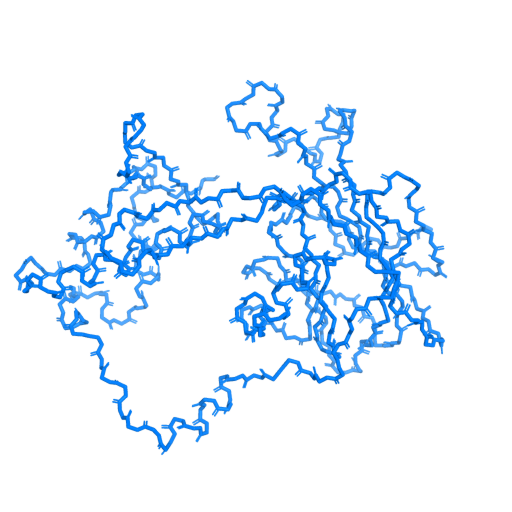GLU A 1 220 ? -10.437 -13.832 -29.774 1.00 38.56 220 GLU A C 1
ATOM 1736 O O . GLU A 1 220 ? -10.611 -14.391 -30.855 1.00 38.56 220 GLU A O 1
ATOM 1741 N N . ALA A 1 221 ? -10.861 -12.576 -29.567 1.00 42.09 221 ALA A N 1
ATOM 1742 C CA . ALA A 1 221 ? -11.633 -11.807 -30.549 1.00 42.09 221 ALA A CA 1
ATOM 1743 C C . ALA A 1 221 ? -11.083 -10.397 -30.860 1.00 42.09 221 ALA A C 1
ATOM 1745 O O . ALA A 1 221 ? -11.734 -9.634 -31.577 1.00 42.09 221 ALA A O 1
ATOM 1746 N N . GLN A 1 222 ? -9.885 -10.035 -30.387 1.00 40.00 222 GLN A N 1
ATOM 1747 C CA . GLN A 1 222 ? -9.226 -8.775 -30.750 1.00 40.00 222 GLN A CA 1
ATOM 1748 C C . GLN A 1 222 ? -7.876 -9.032 -31.421 1.00 40.00 222 GLN A C 1
ATOM 1750 O O . GLN A 1 222 ? -6.932 -9.496 -30.792 1.00 40.00 222 GLN A O 1
ATOM 1755 N N . THR A 1 223 ? -7.827 -8.691 -32.712 1.00 40.78 223 THR A N 1
ATOM 1756 C CA . THR A 1 223 ? -6.650 -8.455 -33.568 1.00 40.78 223 THR A CA 1
ATOM 1757 C C . THR A 1 223 ? -5.312 -8.441 -32.832 1.00 40.78 223 THR A C 1
ATOM 1759 O O . THR A 1 223 ? -5.099 -7.571 -31.984 1.00 40.78 223 THR A O 1
ATOM 1762 N N . GLU A 1 224 ? -4.420 -9.359 -33.225 1.00 43.09 224 GLU A N 1
ATOM 1763 C CA . GLU A 1 224 ? -2.990 -9.410 -32.901 1.00 43.09 224 GLU A CA 1
ATOM 1764 C C . GLU A 1 224 ? -2.459 -8.049 -32.435 1.00 43.09 224 GLU A C 1
ATOM 1766 O O . GLU A 1 224 ? -2.248 -7.132 -33.237 1.00 43.09 224 GLU A O 1
ATOM 1771 N N . ARG A 1 225 ? -2.262 -7.883 -31.119 1.00 50.03 225 ARG A N 1
ATOM 1772 C CA . ARG A 1 225 ? -1.554 -6.711 -30.603 1.00 50.03 225 ARG A CA 1
ATOM 1773 C C . ARG A 1 225 ? -0.180 -6.717 -31.253 1.00 50.03 225 ARG A C 1
ATOM 1775 O O . ARG A 1 225 ? 0.648 -7.570 -30.937 1.00 50.03 225 ARG A O 1
ATOM 1782 N N . LYS A 1 226 ? 0.039 -5.788 -32.187 1.00 63.72 226 LYS A N 1
ATOM 1783 C CA . LYS A 1 226 ? 1.337 -5.603 -32.833 1.00 63.72 226 LYS A CA 1
ATOM 1784 C C . LYS A 1 226 ? 2.389 -5.516 -31.739 1.00 63.72 226 LYS A C 1
ATOM 1786 O O . LYS A 1 226 ? 2.300 -4.656 -30.861 1.00 63.72 226 LYS A O 1
ATOM 1791 N N . LYS A 1 227 ? 3.358 -6.432 -31.794 1.00 74.38 227 LYS A N 1
ATOM 1792 C CA . LYS A 1 227 ? 4.543 -6.368 -30.945 1.00 74.38 227 LYS A CA 1
ATOM 1793 C C . LYS A 1 227 ? 5.137 -4.959 -31.061 1.00 74.38 227 LYS A C 1
ATOM 1795 O O . LYS A 1 227 ? 5.142 -4.413 -32.170 1.00 74.38 227 LYS A O 1
ATOM 1800 N N . PRO A 1 228 ? 5.591 -4.354 -29.953 1.00 81.44 228 PRO A N 1
ATOM 1801 C CA . PRO A 1 228 ? 6.229 -3.051 -30.010 1.00 81.44 228 PRO A CA 1
ATOM 1802 C C . PRO A 1 228 ? 7.372 -3.072 -31.023 1.00 81.44 228 PRO A C 1
ATOM 1804 O O . PRO A 1 228 ? 8.140 -4.034 -31.075 1.00 81.44 228 PRO A O 1
ATOM 1807 N N . SER A 1 229 ? 7.490 -2.020 -31.829 1.00 87.75 229 SER A N 1
ATOM 1808 C CA . SER A 1 229 ? 8.458 -1.972 -32.929 1.00 87.75 229 SER A CA 1
ATOM 1809 C C . SER A 1 229 ? 9.915 -2.004 -32.453 1.00 87.75 229 SER A C 1
ATOM 1811 O O . SER A 1 229 ? 10.788 -2.418 -33.206 1.00 87.75 229 SER A O 1
ATOM 1813 N N . TRP A 1 230 ? 10.168 -1.682 -31.181 1.00 90.38 230 TRP A N 1
ATOM 1814 C CA . TRP A 1 230 ? 11.480 -1.804 -30.546 1.00 90.38 230 TRP A CA 1
ATOM 1815 C C . TRP A 1 230 ? 11.872 -3.240 -30.153 1.00 90.38 230 TRP A C 1
ATOM 1817 O O . TRP A 1 230 ? 13.052 -3.514 -29.954 1.00 90.38 230 TRP A O 1
ATOM 1827 N N . GLN A 1 231 ? 10.918 -4.168 -30.018 1.00 89.94 231 GLN A N 1
ATOM 1828 C CA . GLN A 1 231 ? 11.172 -5.506 -29.464 1.00 89.94 231 GLN A CA 1
ATOM 1829 C C . GLN A 1 231 ? 12.200 -6.345 -30.254 1.00 89.94 231 GLN A C 1
ATOM 1831 O O . GLN A 1 231 ? 13.004 -7.019 -29.612 1.00 89.94 231 GLN A O 1
ATOM 1836 N N . PRO A 1 232 ? 12.250 -6.300 -31.603 1.00 92.38 232 PRO A N 1
ATOM 1837 C CA . PRO A 1 232 ? 13.264 -7.017 -32.384 1.00 92.38 232 PRO A CA 1
ATOM 1838 C C . PRO A 1 232 ? 14.709 -6.569 -32.126 1.00 92.38 232 PRO A C 1
ATOM 1840 O O . PRO A 1 232 ? 15.634 -7.262 -32.534 1.00 92.38 232 PRO A O 1
ATOM 1843 N N . TYR A 1 233 ? 14.906 -5.415 -31.486 1.00 93.75 233 TYR A N 1
ATOM 1844 C CA . TYR A 1 233 ? 16.222 -4.827 -31.249 1.00 93.75 233 TYR A CA 1
ATOM 1845 C C . TYR A 1 233 ? 16.800 -5.163 -29.869 1.00 93.75 233 TYR A C 1
ATOM 1847 O O . TYR A 1 233 ? 17.869 -4.658 -29.527 1.00 93.75 233 TYR A O 1
ATOM 1855 N N . LEU A 1 234 ? 16.119 -5.983 -29.060 1.00 93.56 234 LEU A N 1
ATOM 1856 C CA . LEU A 1 234 ? 16.701 -6.512 -27.825 1.00 93.56 234 LEU A CA 1
ATOM 1857 C C . LEU A 1 234 ? 17.931 -7.366 -28.150 1.00 93.56 234 LEU A C 1
ATOM 1859 O O . LEU A 1 234 ? 17.909 -8.174 -29.081 1.00 93.56 234 LEU A O 1
ATOM 1863 N N . LYS A 1 235 ? 19.008 -7.205 -27.378 1.00 93.31 235 LYS A N 1
ATOM 1864 C CA . LYS A 1 235 ? 20.187 -8.062 -27.516 1.00 93.31 235 LYS A CA 1
ATOM 1865 C C . LYS A 1 235 ? 19.837 -9.507 -27.167 1.00 93.31 235 LYS A C 1
ATOM 1867 O O . LYS A 1 235 ? 19.000 -9.778 -26.303 1.00 93.31 235 LYS A O 1
ATOM 1872 N N . ALA A 1 236 ? 20.538 -10.435 -27.818 1.00 85.31 236 ALA A N 1
ATOM 1873 C CA . ALA A 1 236 ? 20.453 -11.854 -27.500 1.00 85.31 236 ALA A CA 1
ATOM 1874 C C . ALA A 1 236 ? 20.726 -12.073 -26.003 1.00 85.31 236 ALA A C 1
ATOM 1876 O O . ALA A 1 236 ? 21.714 -11.561 -25.475 1.00 85.31 236 ALA A O 1
ATOM 1877 N N . GLY A 1 237 ? 19.848 -12.816 -25.328 1.00 82.75 237 GLY A N 1
ATOM 1878 C CA . GLY A 1 237 ? 19.924 -13.024 -23.881 1.00 82.75 237 GLY A CA 1
ATOM 1879 C C . GLY A 1 237 ? 18.875 -12.256 -23.068 1.00 82.75 237 GLY A C 1
ATOM 1880 O O . GLY A 1 237 ? 18.696 -12.573 -21.896 1.00 82.75 237 GLY A O 1
ATOM 1881 N N . PHE A 1 238 ? 18.163 -11.304 -23.679 1.00 85.88 238 PHE A N 1
ATOM 1882 C CA . PHE A 1 238 ? 17.035 -10.587 -23.063 1.00 85.88 238 PHE A CA 1
ATOM 1883 C C . PHE A 1 238 ? 15.694 -10.850 -23.758 1.00 85.88 238 PH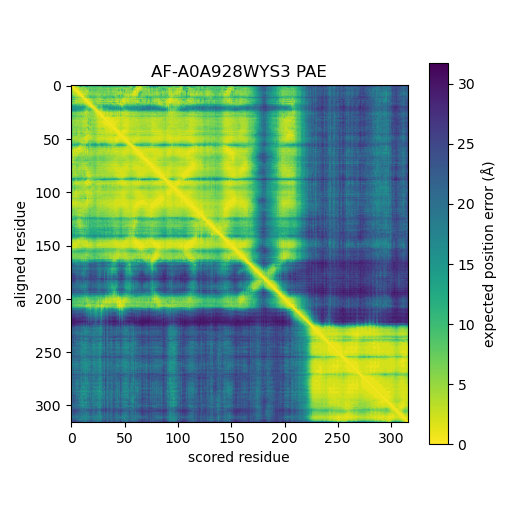E A C 1
ATOM 1885 O O . PHE A 1 238 ? 14.650 -10.416 -23.284 1.00 85.88 238 PHE A O 1
ATOM 1892 N N . ASP A 1 239 ? 15.703 -11.572 -24.873 1.00 76.69 239 ASP A N 1
ATOM 1893 C CA . ASP A 1 239 ? 14.537 -11.887 -25.699 1.00 76.69 239 ASP A CA 1
ATOM 1894 C C . ASP A 1 239 ? 13.538 -12.842 -25.024 1.00 76.69 239 ASP A C 1
ATOM 1896 O O . ASP A 1 239 ? 12.360 -12.857 -25.387 1.00 76.69 239 ASP A O 1
ATOM 1900 N N . TYR A 1 240 ? 13.992 -13.600 -24.022 1.00 79.94 240 TYR A N 1
ATOM 1901 C CA . TYR A 1 240 ? 13.161 -14.481 -23.197 1.00 79.94 240 TYR A CA 1
ATOM 1902 C C . TYR A 1 240 ? 12.734 -13.864 -21.854 1.00 79.94 240 TYR A C 1
ATOM 1904 O O . TYR A 1 240 ? 11.940 -14.475 -21.139 1.00 79.94 240 TYR A O 1
ATOM 1912 N N . LEU A 1 241 ? 13.249 -12.682 -21.499 1.00 77.19 241 LEU A N 1
ATOM 1913 C CA . LEU A 1 241 ? 12.936 -11.996 -20.244 1.00 77.19 241 LEU A CA 1
ATOM 1914 C C . LEU A 1 241 ? 11.898 -10.898 -20.464 1.00 77.19 241 LEU A C 1
ATOM 1916 O O . LEU A 1 241 ? 11.793 -10.308 -21.543 1.00 77.19 241 LEU A O 1
ATOM 1920 N N . SER A 1 242 ? 11.141 -10.578 -19.412 1.00 87.38 242 SER A N 1
ATOM 1921 C CA . SER A 1 242 ? 10.425 -9.309 -19.403 1.00 87.38 242 SER A CA 1
ATOM 1922 C C . SER A 1 242 ? 11.440 -8.163 -19.315 1.00 87.38 242 SER A C 1
ATOM 1924 O O . SER A 1 242 ? 12.518 -8.304 -18.736 1.00 87.38 242 SER A O 1
ATOM 1926 N N . LEU A 1 243 ? 11.104 -7.006 -19.890 1.00 89.38 243 LEU A N 1
ATOM 1927 C CA . LEU A 1 243 ? 11.995 -5.843 -19.833 1.00 89.38 243 LEU A CA 1
ATOM 1928 C C . LEU A 1 243 ? 12.240 -5.380 -18.384 1.00 89.38 243 LEU A C 1
ATOM 1930 O O . LEU A 1 243 ? 13.297 -4.834 -18.092 1.00 89.38 243 LEU A O 1
ATOM 1934 N N . ASP A 1 244 ? 11.278 -5.617 -17.490 1.00 87.56 244 ASP A N 1
ATOM 1935 C CA . ASP A 1 244 ? 11.400 -5.304 -16.065 1.00 87.56 244 ASP A CA 1
ATOM 1936 C C . ASP A 1 244 ? 12.412 -6.224 -15.363 1.00 87.56 244 ASP A C 1
ATOM 1938 O O . ASP A 1 244 ? 13.322 -5.741 -14.689 1.00 87.56 244 ASP A O 1
ATOM 1942 N N . ASP A 1 245 ? 12.332 -7.536 -15.613 1.00 84.81 245 ASP A N 1
ATOM 1943 C CA . ASP A 1 245 ? 13.301 -8.512 -15.092 1.00 84.81 245 ASP A CA 1
ATOM 1944 C C . ASP A 1 245 ? 14.710 -8.239 -15.630 1.00 84.81 245 ASP A C 1
ATOM 1946 O O . ASP A 1 245 ? 15.697 -8.348 -14.905 1.00 84.81 245 ASP A O 1
ATOM 1950 N N . ALA A 1 246 ? 14.811 -7.840 -16.900 1.00 92.38 246 ALA A N 1
ATOM 1951 C CA . ALA A 1 246 ? 16.079 -7.489 -17.525 1.00 92.38 246 ALA A CA 1
ATOM 1952 C C . ALA A 1 246 ? 16.724 -6.249 -16.876 1.00 92.38 246 ALA A C 1
ATOM 1954 O O . ALA A 1 246 ? 17.925 -6.252 -16.604 1.00 92.38 246 ALA A O 1
ATOM 1955 N N . ILE A 1 247 ? 15.934 -5.209 -16.576 1.00 94.75 247 ILE A N 1
ATOM 1956 C CA . ILE A 1 247 ? 16.395 -4.015 -15.846 1.00 94.75 247 ILE A CA 1
ATOM 1957 C C . ILE A 1 247 ? 16.868 -4.392 -14.440 1.00 94.75 247 ILE A C 1
ATOM 1959 O O . ILE A 1 247 ? 17.951 -3.971 -14.024 1.00 94.75 247 ILE A O 1
ATOM 1963 N N . PHE A 1 248 ? 16.090 -5.208 -13.726 1.00 91.12 248 PHE A N 1
ATOM 1964 C CA . PHE A 1 248 ? 16.463 -5.676 -12.395 1.00 91.12 248 PHE A CA 1
ATOM 1965 C C . PHE A 1 248 ? 17.776 -6.468 -12.425 1.00 91.12 248 PHE A C 1
ATOM 1967 O O . PHE A 1 248 ? 18.682 -6.168 -11.653 1.00 91.12 248 PHE A O 1
ATOM 1974 N N . GLY A 1 249 ? 17.928 -7.402 -13.369 1.00 90.75 249 GLY A N 1
ATOM 1975 C CA . GLY A 1 249 ? 19.154 -8.186 -13.527 1.00 90.75 249 GLY A CA 1
ATOM 1976 C C . GLY A 1 249 ? 20.390 -7.332 -13.834 1.00 90.75 249 GLY A C 1
ATOM 1977 O O . GLY A 1 249 ? 21.481 -7.632 -13.352 1.00 90.75 249 GLY A O 1
ATOM 1978 N N . ILE A 1 250 ? 20.243 -6.232 -14.584 1.00 94.62 250 ILE A N 1
ATOM 1979 C CA . ILE A 1 250 ? 21.337 -5.273 -14.818 1.00 94.62 250 ILE A CA 1
ATOM 1980 C C . ILE A 1 250 ? 21.728 -4.563 -13.515 1.00 94.62 250 ILE A C 1
ATOM 1982 O O . ILE A 1 250 ? 22.913 -4.497 -13.187 1.00 94.62 250 ILE A O 1
ATOM 1986 N N . LEU A 1 251 ? 20.752 -4.066 -12.751 1.00 93.81 251 LEU A N 1
ATOM 1987 C CA . LEU A 1 251 ? 20.996 -3.410 -11.460 1.00 93.81 251 LEU A CA 1
ATOM 1988 C C . LEU A 1 251 ? 21.623 -4.361 -10.432 1.00 93.81 251 LEU A C 1
ATOM 1990 O O . LEU A 1 251 ? 22.502 -3.956 -9.672 1.00 93.81 251 LEU A O 1
ATOM 1994 N N . GLU A 1 252 ? 21.189 -5.620 -10.424 1.00 90.75 252 GLU A N 1
ATOM 1995 C CA . GLU A 1 252 ? 21.736 -6.670 -9.570 1.00 90.75 252 GLU A CA 1
ATOM 1996 C C . GLU A 1 252 ? 23.157 -7.062 -9.979 1.00 90.75 252 GLU A C 1
ATOM 1998 O O . GLU A 1 252 ? 23.976 -7.359 -9.117 1.00 90.75 252 GLU A O 1
ATOM 2003 N N . ARG A 1 253 ? 23.493 -7.037 -11.270 1.00 93.00 253 ARG A N 1
ATOM 2004 C CA . ARG A 1 253 ? 24.859 -7.307 -11.733 1.00 93.00 253 ARG A CA 1
ATOM 2005 C C . ARG A 1 253 ? 25.816 -6.162 -11.401 1.00 93.00 253 ARG A C 1
ATOM 2007 O O . ARG A 1 253 ? 26.958 -6.404 -11.016 1.00 93.00 253 ARG A O 1
ATOM 2014 N N . GLU A 1 254 ? 25.357 -4.921 -11.522 1.00 91.31 254 GLU A N 1
ATOM 2015 C CA . GLU A 1 254 ? 26.164 -3.713 -11.312 1.00 91.31 254 GLU A CA 1
ATOM 2016 C C . GLU A 1 254 ? 26.071 -3.173 -9.871 1.00 91.31 254 GLU A C 1
ATOM 2018 O O . GLU A 1 254 ? 26.084 -1.959 -9.653 1.00 91.31 254 GLU A O 1
ATOM 2023 N N . GLN A 1 255 ? 25.975 -4.055 -8.865 1.00 85.62 255 GLN A N 1
ATOM 2024 C CA . GLN A 1 255 ? 25.708 -3.649 -7.480 1.00 85.62 255 GLN A CA 1
ATOM 2025 C C . GLN A 1 255 ? 26.620 -2.520 -6.995 1.00 85.62 255 GLN A C 1
ATOM 2027 O O . GLN A 1 255 ? 27.849 -2.593 -7.050 1.00 85.62 255 GLN A O 1
ATOM 2032 N N . GLY A 1 256 ? 25.999 -1.486 -6.429 1.00 81.00 256 GLY A N 1
ATOM 2033 C CA . GLY A 1 256 ? 26.704 -0.330 -5.880 1.00 81.00 256 GLY A CA 1
ATOM 2034 C C . GLY A 1 256 ? 27.180 0.685 -6.919 1.00 81.00 256 GLY A C 1
ATOM 2035 O O . GLY A 1 256 ? 27.673 1.735 -6.511 1.00 81.00 256 GLY A O 1
ATOM 2036 N N . LYS A 1 257 ? 27.007 0.427 -8.221 1.00 92.44 257 LYS A N 1
ATOM 2037 C CA . LYS A 1 257 ? 27.181 1.441 -9.262 1.00 92.44 257 LYS A CA 1
ATOM 2038 C C . LYS A 1 257 ? 25.868 2.152 -9.540 1.00 92.44 257 LYS A C 1
ATOM 2040 O O . LYS A 1 257 ? 24.787 1.583 -9.418 1.00 92.44 257 LYS A O 1
ATOM 2045 N N . GLU A 1 258 ? 25.993 3.411 -9.923 1.00 92.50 258 GLU A N 1
ATOM 2046 C CA . GLU A 1 258 ? 24.876 4.207 -10.398 1.00 92.50 258 GLU A CA 1
ATOM 2047 C C . GLU A 1 258 ? 24.857 4.174 -11.920 1.00 92.50 258 GLU A C 1
ATOM 2049 O O . GLU A 1 258 ? 25.842 4.532 -12.563 1.00 92.50 258 GLU A O 1
ATOM 2054 N N . LEU A 1 259 ? 23.738 3.723 -12.472 1.00 96.44 259 LEU A N 1
ATOM 2055 C CA . LEU A 1 259 ? 23.520 3.556 -13.899 1.00 96.44 259 LEU A CA 1
ATOM 2056 C C . LEU A 1 259 ? 22.560 4.623 -14.409 1.00 96.44 259 LEU A C 1
ATOM 2058 O O . LEU A 1 259 ? 21.558 4.940 -13.770 1.00 96.44 259 LEU A O 1
ATOM 2062 N N . LEU A 1 260 ? 22.844 5.168 -15.579 1.00 96.50 260 LEU A N 1
ATOM 2063 C CA . LEU A 1 260 ? 21.960 6.070 -16.300 1.00 96.50 260 LEU A CA 1
ATOM 2064 C C . LEU A 1 260 ? 21.044 5.269 -17.223 1.00 96.50 260 LEU A C 1
ATOM 2066 O O . LEU A 1 260 ? 21.361 4.146 -17.604 1.00 96.50 260 LEU A O 1
ATOM 2070 N N . VAL A 1 261 ? 19.935 5.870 -17.668 1.00 95.06 261 VAL A N 1
ATOM 2071 C CA . VAL A 1 261 ? 19.053 5.257 -18.685 1.00 95.06 261 VAL A CA 1
ATOM 2072 C C . VAL A 1 261 ? 19.850 4.8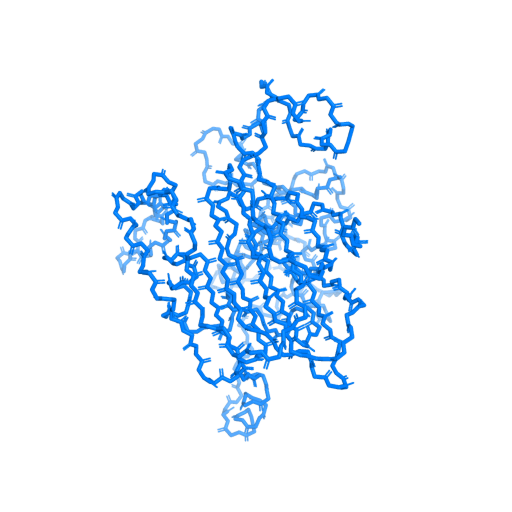31 -19.921 1.00 95.06 261 VAL A C 1
ATOM 2074 O O . VAL A 1 261 ? 19.568 3.795 -20.515 1.00 95.06 261 VAL A O 1
ATOM 2077 N N . GLU A 1 262 ? 20.868 5.608 -20.298 1.00 95.00 262 GLU A N 1
ATOM 2078 C CA . GLU A 1 262 ? 21.758 5.277 -21.410 1.00 95.00 262 GLU A CA 1
ATOM 2079 C C . GLU A 1 262 ? 22.521 3.958 -21.197 1.00 95.00 262 GLU A C 1
ATOM 2081 O O . GLU A 1 262 ? 22.686 3.205 -22.153 1.00 95.00 262 GLU A O 1
ATOM 2086 N N . ASP A 1 263 ? 22.912 3.632 -19.963 1.00 96.62 263 ASP A N 1
ATOM 2087 C CA . ASP A 1 263 ? 23.596 2.374 -19.646 1.00 96.62 263 ASP A CA 1
ATOM 2088 C C . ASP A 1 263 ? 22.651 1.180 -19.828 1.00 96.62 263 ASP A C 1
ATOM 2090 O O . ASP A 1 263 ? 23.012 0.195 -20.468 1.00 96.62 263 ASP A O 1
ATOM 2094 N N . PHE A 1 264 ? 21.394 1.299 -19.383 1.00 96.62 264 PHE A N 1
ATOM 2095 C CA . PHE A 1 264 ? 20.368 0.283 -19.649 1.00 96.62 264 PHE A CA 1
ATOM 2096 C C . PHE A 1 264 ? 20.096 0.124 -21.142 1.00 96.62 264 PHE A C 1
ATOM 2098 O O . PHE A 1 264 ? 19.964 -0.996 -21.627 1.00 96.62 264 PHE A O 1
ATOM 2105 N N . MET A 1 265 ? 20.027 1.231 -21.884 1.00 97.31 265 MET A N 1
ATOM 2106 C CA . MET A 1 265 ? 19.829 1.184 -23.332 1.00 97.31 265 MET A CA 1
ATOM 2107 C C . MET A 1 265 ? 20.975 0.450 -24.030 1.00 97.31 265 MET A C 1
ATOM 2109 O O . MET A 1 265 ? 20.722 -0.404 -24.880 1.00 97.31 265 MET A O 1
ATOM 2113 N N . ASN A 1 266 ? 22.212 0.741 -23.628 1.00 96.00 266 ASN A N 1
ATOM 2114 C CA . ASN A 1 266 ? 23.407 0.107 -24.169 1.00 96.00 266 ASN A CA 1
ATOM 2115 C C . ASN A 1 266 ? 23.492 -1.375 -23.817 1.00 96.00 266 ASN A C 1
ATOM 2117 O O . ASN A 1 266 ? 24.023 -2.140 -24.611 1.00 96.00 266 ASN A O 1
ATOM 2121 N N . GLU A 1 267 ? 22.994 -1.797 -22.658 1.00 95.81 267 GLU A N 1
ATOM 2122 C CA . GLU A 1 267 ? 22.975 -3.204 -22.251 1.00 95.81 267 GLU A CA 1
ATOM 2123 C C . GLU A 1 267 ? 21.861 -3.994 -22.946 1.00 95.81 267 GLU A C 1
ATOM 2125 O O . GLU A 1 267 ? 22.106 -5.086 -23.459 1.00 95.81 267 GLU A O 1
ATOM 2130 N N . LEU A 1 268 ? 20.652 -3.432 -23.008 1.00 95.94 268 LEU A N 1
ATOM 2131 C CA . LEU A 1 268 ? 19.446 -4.142 -23.437 1.00 95.94 268 LEU A CA 1
ATOM 2132 C C . LEU A 1 268 ? 19.276 -4.203 -24.952 1.00 95.94 268 LEU A C 1
ATOM 2134 O O . LEU A 1 268 ? 18.696 -5.166 -25.450 1.00 95.94 268 LEU A O 1
ATOM 213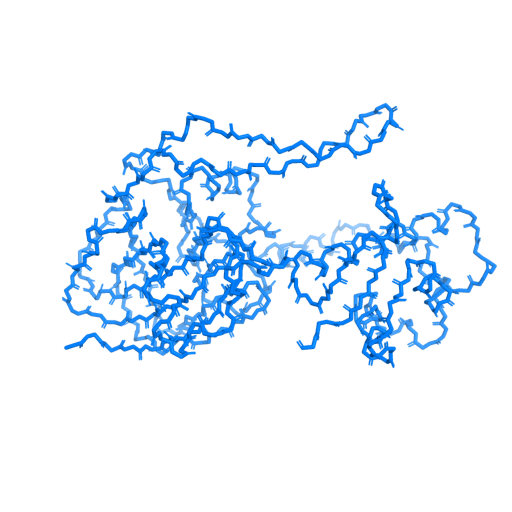8 N N . PHE A 1 269 ? 19.749 -3.200 -25.692 1.00 96.06 269 PHE A N 1
ATOM 2139 C CA . PHE A 1 269 ? 19.418 -3.040 -27.108 1.00 96.06 269 PHE A CA 1
ATOM 2140 C C . PHE A 1 269 ? 20.645 -3.002 -28.016 1.00 96.06 269 PHE A C 1
ATOM 2142 O O . PHE A 1 269 ? 21.738 -2.612 -27.610 1.00 96.06 269 PHE A O 1
ATOM 2149 N N . VAL A 1 270 ? 20.468 -3.417 -29.271 1.00 94.62 270 VAL A N 1
ATOM 2150 C CA . VAL A 1 270 ? 21.493 -3.253 -30.310 1.00 94.62 270 VAL A CA 1
ATOM 2151 C C . VAL A 1 270 ? 21.656 -1.775 -30.681 1.00 94.62 270 VAL A C 1
ATOM 2153 O O . VAL A 1 270 ? 20.690 -1.014 -30.676 1.00 94.62 270 VAL A O 1
ATOM 2156 N N . GLU A 1 271 ? 22.882 -1.374 -31.020 1.00 88.38 271 GLU A N 1
ATOM 2157 C CA . GLU A 1 271 ? 23.229 0.024 -31.315 1.00 88.38 271 GLU A CA 1
ATOM 2158 C C . GLU A 1 271 ? 22.563 0.538 -32.604 1.00 88.38 271 GLU A C 1
ATOM 2160 O O . GLU A 1 271 ? 22.117 1.683 -32.673 1.00 88.38 271 GLU A O 1
ATOM 2165 N N . GLU A 1 272 ? 22.414 -0.330 -33.608 1.00 91.25 272 GLU A N 1
ATOM 2166 C CA . GLU A 1 272 ? 21.814 -0.010 -34.910 1.00 91.25 272 GLU A CA 1
ATOM 2167 C C . GLU A 1 272 ? 20.272 -0.023 -34.872 1.00 91.25 272 GLU A C 1
ATOM 2169 O O . GLU A 1 272 ? 19.603 -0.681 -35.671 1.00 91.25 272 GLU A O 1
ATOM 2174 N N . MET A 1 273 ? 19.683 0.707 -33.923 1.00 92.81 273 MET A N 1
ATOM 2175 C CA . MET A 1 273 ? 18.234 0.875 -33.823 1.00 92.81 273 MET A CA 1
ATOM 2176 C C . MET A 1 273 ? 17.774 2.160 -34.535 1.00 92.81 273 MET A C 1
ATOM 2178 O O . MET A 1 273 ? 18.345 3.232 -34.305 1.00 92.81 273 MET A O 1
ATOM 2182 N N . PRO A 1 274 ? 16.704 2.126 -35.356 1.00 94.56 274 PRO A N 1
ATOM 2183 C CA . PRO A 1 274 ? 16.120 3.338 -35.912 1.00 94.56 274 PRO A CA 1
ATOM 2184 C C . PRO A 1 274 ? 15.690 4.308 -34.808 1.00 94.56 274 PRO A C 1
ATOM 2186 O O . PRO A 1 274 ? 15.098 3.925 -33.800 1.00 94.56 274 PRO A O 1
ATOM 2189 N N . ARG A 1 275 ? 15.938 5.605 -35.024 1.00 92.00 275 ARG A N 1
ATOM 2190 C CA . ARG A 1 275 ? 15.656 6.659 -34.034 1.00 92.00 275 ARG A CA 1
ATOM 2191 C C . ARG A 1 275 ? 14.232 6.617 -33.443 1.00 92.00 275 ARG A C 1
ATOM 2193 O O . ARG A 1 275 ? 14.117 6.826 -32.236 1.00 92.00 275 ARG A O 1
ATOM 2200 N N . PRO A 1 276 ? 13.152 6.387 -34.220 1.00 88.69 276 PRO A N 1
ATOM 2201 C CA . PRO A 1 276 ? 11.805 6.302 -33.654 1.00 88.69 276 PRO A CA 1
ATOM 2202 C C . PRO A 1 276 ? 11.656 5.165 -32.637 1.00 88.69 276 PRO A C 1
ATOM 2204 O O . PRO A 1 276 ? 11.086 5.375 -31.567 1.00 88.69 276 PRO A O 1
ATOM 2207 N N . ASP A 1 277 ? 12.216 3.996 -32.941 1.00 92.50 277 ASP A N 1
ATOM 2208 C CA . ASP A 1 277 ? 12.173 2.816 -32.077 1.00 92.50 277 ASP A CA 1
ATOM 2209 C C . ASP A 1 277 ? 13.049 3.010 -30.840 1.00 92.50 277 ASP A C 1
ATOM 2211 O O . ASP A 1 277 ? 12.618 2.706 -29.728 1.00 92.50 277 ASP A O 1
ATOM 2215 N N . PHE A 1 278 ? 14.217 3.641 -31.008 1.00 94.00 278 PHE A N 1
ATOM 2216 C CA . PHE A 1 278 ? 15.116 3.976 -29.904 1.00 94.00 278 PHE A CA 1
ATOM 2217 C C . PHE A 1 278 ? 14.436 4.877 -28.875 1.00 94.00 278 PHE A C 1
ATOM 2219 O O . PHE A 1 278 ? 14.521 4.633 -27.672 1.00 94.00 278 PHE A O 1
ATOM 2226 N N . LEU A 1 279 ? 13.716 5.905 -29.332 1.00 91.06 279 LEU A N 1
ATOM 2227 C CA . LEU A 1 279 ? 12.985 6.800 -28.438 1.00 91.06 279 LEU A CA 1
ATOM 2228 C C . LEU A 1 279 ? 11.843 6.077 -27.711 1.00 91.06 279 LEU A C 1
ATOM 2230 O O . LEU A 1 279 ? 11.632 6.327 -26.525 1.00 91.06 279 LEU A O 1
ATOM 2234 N N . GLN A 1 280 ? 11.127 5.169 -28.381 1.00 90.75 280 GLN A N 1
ATOM 2235 C CA . GLN A 1 280 ? 10.089 4.364 -27.726 1.00 90.75 280 GLN A CA 1
ATOM 2236 C C . GLN A 1 280 ? 10.673 3.415 -26.676 1.00 90.75 280 GLN A C 1
ATOM 2238 O O . GLN A 1 280 ? 10.150 3.348 -25.563 1.00 90.75 280 GLN A O 1
ATOM 2243 N N . ALA A 1 281 ? 11.762 2.720 -27.009 1.00 94.25 281 ALA A N 1
ATOM 2244 C CA . ALA A 1 281 ? 12.472 1.826 -26.103 1.00 94.25 281 ALA A CA 1
ATOM 2245 C C . ALA A 1 281 ? 12.996 2.582 -24.877 1.00 94.25 281 ALA A C 1
ATOM 2247 O O . ALA A 1 281 ? 12.684 2.211 -23.747 1.00 94.25 281 ALA A O 1
ATOM 2248 N N . ARG A 1 282 ? 13.691 3.707 -25.092 1.00 95.56 282 ARG A N 1
ATOM 2249 C CA . ARG A 1 282 ? 14.219 4.563 -24.022 1.00 95.56 282 ARG A CA 1
ATOM 2250 C C . ARG A 1 282 ? 13.119 5.060 -23.098 1.00 95.56 282 ARG A C 1
ATOM 2252 O O . ARG A 1 282 ? 13.255 4.943 -21.887 1.00 95.56 282 ARG A O 1
ATOM 2259 N N . ASN A 1 283 ? 12.013 5.560 -23.651 1.00 90.56 283 ASN A N 1
ATOM 2260 C CA . ASN A 1 283 ? 10.874 6.002 -22.847 1.00 90.56 283 ASN A CA 1
ATOM 2261 C C . ASN A 1 283 ? 10.263 4.846 -22.045 1.00 90.56 283 ASN A C 1
ATOM 2263 O O . ASN A 1 283 ? 9.804 5.045 -20.922 1.00 90.56 283 ASN A O 1
ATOM 2267 N N . ARG A 1 284 ? 10.229 3.631 -22.606 1.00 93.62 284 ARG A N 1
ATOM 2268 C CA . ARG A 1 284 ? 9.728 2.458 -21.888 1.00 93.62 284 ARG A CA 1
ATOM 2269 C C . ARG A 1 284 ? 10.651 2.069 -20.733 1.00 93.62 284 ARG A C 1
ATOM 2271 O O . ARG A 1 284 ? 10.135 1.822 -19.648 1.00 93.62 284 ARG A O 1
ATOM 2278 N N . VAL A 1 285 ? 11.964 2.047 -20.961 1.00 95.75 285 VAL A N 1
ATOM 2279 C CA . VAL A 1 285 ? 12.978 1.786 -19.928 1.00 95.75 285 VAL A CA 1
ATOM 2280 C C . VAL A 1 285 ? 12.915 2.845 -18.830 1.00 95.75 285 VAL A C 1
ATOM 2282 O O . VAL A 1 285 ? 12.827 2.489 -17.663 1.00 95.75 285 VAL A O 1
ATOM 2285 N N . ASP A 1 286 ? 12.861 4.129 -19.185 1.00 91.62 286 ASP A N 1
ATOM 2286 C CA . ASP A 1 286 ? 12.762 5.237 -18.227 1.00 91.62 286 ASP A CA 1
ATOM 2287 C C . ASP A 1 286 ? 11.502 5.137 -17.351 1.00 91.62 286 ASP A C 1
ATOM 2289 O O . ASP A 1 286 ? 11.573 5.234 -16.129 1.00 91.62 286 ASP A O 1
ATOM 2293 N N . ASN A 1 287 ? 10.346 4.834 -17.952 1.00 86.19 287 ASN A N 1
ATOM 2294 C CA . ASN A 1 287 ? 9.111 4.623 -17.195 1.00 86.19 287 ASN A CA 1
ATOM 2295 C C . ASN A 1 287 ? 9.208 3.432 -16.230 1.00 86.19 287 ASN A C 1
ATOM 2297 O O . ASN A 1 287 ? 8.667 3.509 -15.131 1.00 86.19 287 ASN A O 1
ATOM 2301 N N . LEU A 1 288 ? 9.865 2.336 -16.627 1.00 90.88 288 LEU A N 1
ATOM 2302 C CA . LEU A 1 288 ? 10.074 1.178 -15.751 1.00 90.88 288 LEU A CA 1
ATOM 2303 C C . LEU A 1 288 ? 11.045 1.512 -14.616 1.00 90.88 288 LEU A C 1
ATOM 2305 O O . LEU A 1 288 ? 10.752 1.214 -13.465 1.00 90.88 288 LEU A O 1
ATOM 2309 N N . LEU A 1 289 ? 12.143 2.209 -14.913 1.00 92.75 289 LEU A N 1
ATOM 2310 C CA . LEU A 1 289 ? 13.088 2.697 -13.910 1.00 92.75 289 LEU A CA 1
ATOM 2311 C C . LEU A 1 289 ? 12.407 3.625 -12.903 1.00 92.75 289 LEU A C 1
ATOM 2313 O O . LEU A 1 289 ? 12.575 3.457 -11.701 1.00 92.75 289 LEU A O 1
ATOM 2317 N N . MET A 1 290 ? 11.590 4.571 -13.360 1.00 84.56 290 MET A N 1
ATOM 2318 C CA . MET A 1 290 ? 10.816 5.424 -12.460 1.00 84.56 290 MET A CA 1
ATOM 2319 C C . MET A 1 290 ? 9.766 4.636 -11.673 1.00 84.56 290 MET A C 1
ATOM 2321 O O . MET A 1 290 ? 9.601 4.890 -10.483 1.00 84.56 290 MET A O 1
ATOM 2325 N N . GLY A 1 291 ? 9.109 3.657 -12.300 1.00 75.62 291 GLY A N 1
ATOM 2326 C CA . GLY A 1 291 ? 8.205 2.725 -11.626 1.00 75.62 291 GLY A CA 1
ATOM 2327 C C . GLY A 1 291 ? 8.894 2.009 -10.466 1.00 75.62 291 GLY A C 1
ATOM 2328 O O . GLY A 1 291 ? 8.437 2.106 -9.334 1.00 75.62 291 GLY A O 1
ATOM 2329 N N . GLY A 1 292 ? 10.060 1.407 -10.702 1.00 81.38 292 GLY A N 1
ATOM 2330 C CA . GLY A 1 292 ? 10.807 0.723 -9.647 1.00 81.38 292 GLY A CA 1
ATOM 2331 C C . GLY A 1 292 ? 11.376 1.648 -8.565 1.00 81.38 292 GLY A C 1
ATOM 2332 O O . GLY A 1 292 ? 11.530 1.207 -7.429 1.00 81.38 292 GLY A O 1
ATOM 2333 N N . VAL A 1 293 ? 11.630 2.932 -8.860 1.00 80.38 293 VAL A N 1
ATOM 2334 C CA . VAL A 1 293 ? 11.947 3.936 -7.821 1.00 80.38 293 VAL A CA 1
ATOM 2335 C C . VAL A 1 293 ? 10.739 4.181 -6.928 1.00 80.38 293 VAL A C 1
ATOM 2337 O O . VAL A 1 293 ? 10.876 4.185 -5.707 1.00 80.38 293 VAL A O 1
ATOM 2340 N N . LEU A 1 294 ? 9.556 4.376 -7.520 1.00 64.44 294 LEU A N 1
ATOM 2341 C CA . LEU A 1 294 ? 8.320 4.561 -6.759 1.00 64.44 294 LEU A CA 1
ATOM 2342 C C . LEU A 1 294 ? 8.047 3.334 -5.885 1.00 64.44 294 LEU A C 1
ATOM 2344 O O . LEU A 1 294 ? 7.735 3.481 -4.708 1.00 64.44 294 LEU A O 1
ATOM 2348 N N . GLU A 1 295 ? 8.251 2.140 -6.439 1.00 70.81 295 GLU A N 1
ATOM 2349 C CA . GLU A 1 295 ? 8.128 0.838 -5.771 1.00 70.81 295 GLU A CA 1
ATOM 2350 C C . GLU A 1 295 ? 9.277 0.513 -4.806 1.00 70.81 295 GLU A C 1
ATOM 2352 O O . GLU A 1 295 ? 9.269 -0.554 -4.199 1.00 70.81 295 GLU A O 1
ATOM 2357 N N . ARG A 1 296 ? 10.273 1.399 -4.658 1.00 70.31 296 ARG A N 1
ATOM 2358 C CA . ARG A 1 296 ? 11.447 1.201 -3.789 1.00 70.31 296 ARG A CA 1
ATOM 2359 C C . ARG A 1 296 ? 12.191 -0.111 -4.054 1.00 70.31 296 ARG A C 1
ATOM 2361 O O . ARG A 1 296 ? 12.721 -0.735 -3.141 1.00 70.31 296 ARG A O 1
ATOM 2368 N N . ARG A 1 297 ? 12.265 -0.524 -5.317 1.00 79.19 297 ARG A N 1
ATOM 2369 C CA . ARG A 1 297 ? 13.128 -1.629 -5.770 1.00 79.19 297 ARG A CA 1
ATOM 2370 C C . ARG A 1 297 ? 14.561 -1.158 -5.998 1.00 79.19 297 ARG A C 1
ATOM 2372 O O . ARG A 1 297 ? 15.508 -1.929 -5.873 1.00 79.19 297 ARG A O 1
ATOM 2379 N N . TRP A 1 298 ? 14.728 0.121 -6.316 1.00 90.88 298 TRP A N 1
ATOM 2380 C CA . TRP A 1 298 ? 16.020 0.774 -6.474 1.00 90.88 298 TRP A CA 1
ATOM 2381 C C . TRP A 1 298 ? 15.915 2.269 -6.167 1.00 90.88 298 TRP A C 1
ATOM 2383 O O . TRP A 1 298 ? 14.843 2.869 -6.192 1.00 90.88 298 TRP A O 1
ATOM 2393 N N . PHE A 1 299 ? 17.054 2.879 -5.871 1.00 89.00 299 PHE A N 1
ATOM 2394 C CA . PHE A 1 299 ? 17.187 4.301 -5.594 1.00 89.00 299 PHE A CA 1
ATOM 2395 C C . PHE A 1 299 ? 17.427 5.082 -6.889 1.00 89.00 299 PHE A C 1
ATOM 2397 O O . PHE A 1 299 ? 18.045 4.558 -7.819 1.00 89.00 299 PHE A O 1
ATOM 2404 N N . SER A 1 300 ? 17.006 6.353 -6.934 1.00 90.94 300 SER A N 1
ATOM 2405 C CA . SER A 1 300 ? 17.472 7.293 -7.959 1.00 90.94 300 SER A CA 1
ATOM 2406 C C . SER A 1 300 ? 17.901 8.627 -7.370 1.00 90.94 300 SER A C 1
ATOM 2408 O O . SER A 1 300 ? 17.270 9.125 -6.439 1.00 90.94 300 SER A O 1
ATOM 2410 N N . ARG A 1 301 ? 18.911 9.252 -7.978 1.00 88.00 301 ARG A N 1
ATOM 2411 C CA . ARG A 1 301 ? 19.279 10.647 -7.705 1.00 88.00 301 ARG A CA 1
ATOM 2412 C C . ARG A 1 301 ? 19.495 11.439 -8.989 1.00 88.00 301 ARG A C 1
ATOM 2414 O O . ARG A 1 301 ? 19.901 10.854 -9.995 1.00 88.00 301 ARG A O 1
ATOM 2421 N N . PRO A 1 302 ? 19.283 12.764 -8.974 1.00 86.62 302 PRO A N 1
ATOM 2422 C CA . PRO A 1 302 ? 19.777 13.633 -10.032 1.00 86.62 302 PRO A CA 1
ATOM 2423 C C . PRO A 1 302 ? 21.298 13.493 -10.181 1.00 86.62 302 PRO A C 1
ATOM 2425 O O . PRO A 1 302 ? 22.018 13.403 -9.182 1.00 86.62 302 PRO A O 1
ATOM 2428 N N . ILE A 1 303 ? 21.792 13.487 -11.421 1.00 87.62 303 ILE A N 1
ATOM 2429 C CA . ILE A 1 303 ? 23.246 13.484 -11.679 1.00 87.62 303 ILE A CA 1
ATOM 2430 C C . ILE A 1 303 ? 23.870 14.782 -11.144 1.00 87.62 303 ILE A C 1
ATOM 2432 O O . ILE A 1 303 ? 24.930 14.757 -10.522 1.00 87.62 303 ILE A O 1
ATOM 2436 N N . GLU A 1 304 ? 23.164 15.896 -11.342 1.00 86.56 304 GLU A N 1
ATOM 2437 C CA . GLU A 1 304 ? 23.522 17.242 -10.896 1.00 86.56 304 GLU A CA 1
ATOM 2438 C C . GLU A 1 304 ? 22.291 17.922 -10.284 1.00 86.56 304 GLU A C 1
ATOM 2440 O O . GLU A 1 304 ? 21.150 17.577 -10.615 1.00 86.56 304 GLU A O 1
ATOM 2445 N N . ALA A 1 305 ? 22.503 18.901 -9.402 1.00 74.75 305 ALA A N 1
ATOM 2446 C CA . ALA A 1 305 ? 21.414 19.659 -8.795 1.00 74.75 305 ALA A CA 1
ATOM 2447 C C . ALA A 1 305 ? 20.554 20.341 -9.876 1.00 74.75 305 ALA A C 1
ATOM 2449 O O . ALA A 1 305 ? 21.062 21.088 -10.708 1.00 74.75 305 ALA A O 1
ATOM 2450 N N . GLY A 1 306 ? 19.247 20.065 -9.873 1.00 71.12 306 GLY A N 1
ATOM 2451 C CA . GLY A 1 306 ? 18.307 20.579 -10.877 1.00 71.12 306 GLY A CA 1
ATOM 2452 C C . GLY A 1 306 ? 18.298 19.821 -12.211 1.00 71.12 306 GLY A C 1
ATOM 2453 O O . GLY A 1 306 ? 17.541 20.190 -13.105 1.00 71.12 306 GLY A O 1
ATOM 2454 N N . SER A 1 307 ? 19.090 18.754 -12.361 1.00 78.69 307 SER A N 1
ATOM 2455 C CA . SER A 1 307 ? 19.079 17.932 -13.572 1.00 78.69 307 SER A CA 1
ATOM 2456 C C . SER A 1 307 ? 17.859 17.016 -13.624 1.00 78.69 307 SER A C 1
ATOM 2458 O O . SER A 1 307 ? 17.528 16.328 -12.658 1.00 78.69 307 SER A O 1
ATOM 2460 N N . VAL A 1 308 ? 17.229 16.947 -14.798 1.00 78.88 308 VAL A N 1
ATOM 2461 C CA . VAL A 1 308 ? 16.196 15.944 -15.103 1.00 78.88 308 VAL A CA 1
ATOM 2462 C C . VAL A 1 308 ? 16.787 14.549 -15.309 1.00 78.88 308 VAL A C 1
ATOM 2464 O O . VAL A 1 308 ? 16.063 13.559 -15.235 1.00 78.88 308 VAL A O 1
ATOM 2467 N N . ARG A 1 309 ? 18.101 14.449 -15.560 1.00 85.00 309 ARG A N 1
ATOM 2468 C CA . ARG A 1 309 ? 18.781 13.163 -15.716 1.00 85.00 309 ARG A CA 1
ATOM 2469 C C . ARG A 1 309 ? 19.015 12.535 -14.351 1.00 85.00 309 ARG A C 1
ATOM 2471 O O . ARG A 1 309 ? 19.520 13.186 -13.433 1.00 85.00 309 ARG A O 1
ATOM 2478 N N . ARG A 1 310 ? 18.692 11.249 -14.257 1.00 90.81 310 ARG A N 1
ATOM 2479 C CA . ARG A 1 310 ? 18.786 10.466 -13.030 1.00 90.81 310 ARG A CA 1
ATOM 2480 C C . ARG A 1 310 ? 19.757 9.313 -13.195 1.00 90.81 310 ARG A C 1
ATOM 2482 O O . ARG A 1 310 ? 19.850 8.722 -14.269 1.00 90.81 310 ARG A O 1
ATOM 2489 N N . ALA A 1 311 ? 20.449 9.021 -12.108 1.00 93.38 311 ALA A N 1
ATOM 2490 C CA . ALA A 1 311 ? 21.225 7.812 -11.940 1.00 93.38 311 ALA A CA 1
ATOM 2491 C C . ALA A 1 311 ? 20.474 6.870 -10.995 1.00 93.38 311 ALA A C 1
ATOM 2493 O O . ALA 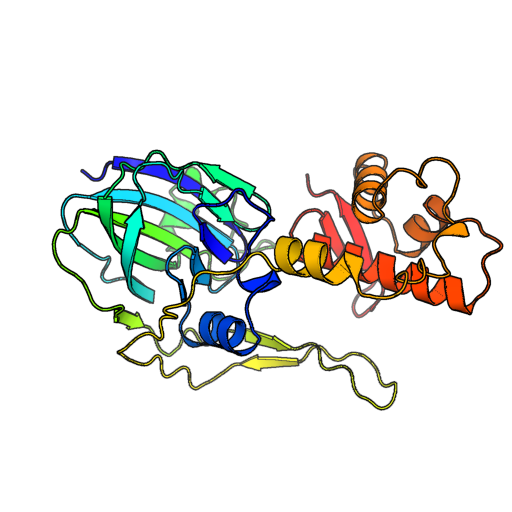A 1 311 ? 19.865 7.335 -10.029 1.00 93.38 311 ALA A O 1
ATOM 2494 N N . TYR A 1 312 ? 20.505 5.574 -11.290 1.00 94.81 312 TYR A N 1
ATOM 2495 C CA . TYR A 1 312 ? 19.745 4.523 -10.621 1.00 94.81 312 TYR A CA 1
ATOM 2496 C C . TYR A 1 312 ? 20.696 3.483 -10.033 1.00 94.81 312 TYR A C 1
ATOM 2498 O O . TYR A 1 312 ? 21.678 3.116 -10.674 1.00 94.81 312 TYR A O 1
ATOM 2506 N N . ARG A 1 313 ? 20.416 2.986 -8.829 1.00 93.00 313 ARG A N 1
ATOM 2507 C CA . ARG A 1 313 ? 21.191 1.899 -8.203 1.00 93.00 313 ARG A CA 1
ATOM 2508 C C . ARG A 1 313 ? 20.297 1.030 -7.334 1.00 93.00 313 ARG A C 1
ATOM 2510 O O . ARG A 1 313 ? 19.357 1.546 -6.734 1.00 93.00 313 ARG A O 1
ATOM 2517 N N . LEU A 1 314 ? 20.608 -0.258 -7.221 1.00 89.44 314 LEU A N 1
ATOM 2518 C CA . LEU A 1 314 ? 19.856 -1.166 -6.353 1.00 89.44 314 LEU A CA 1
ATOM 2519 C C . LEU A 1 314 ? 19.901 -0.686 -4.890 1.00 89.44 314 LEU A C 1
ATOM 2521 O O . LEU A 1 314 ? 20.946 -0.218 -4.422 1.00 89.44 314 LEU A O 1
ATOM 2525 N N . LEU A 1 315 ? 18.767 -0.781 -4.192 1.00 78.75 315 LEU A N 1
ATOM 2526 C CA . LEU A 1 315 ? 18.709 -0.547 -2.748 1.00 78.75 315 LEU A CA 1
ATOM 2527 C C . LEU A 1 315 ? 19.418 -1.709 -2.040 1.00 78.75 315 LEU A C 1
ATOM 2529 O O . LEU A 1 315 ? 19.269 -2.861 -2.445 1.00 78.75 315 LEU A O 1
ATOM 2533 N N . ARG A 1 316 ? 20.249 -1.383 -1.049 1.00 62.38 316 ARG A N 1
ATOM 2534 C CA . ARG A 1 316 ? 20.919 -2.368 -0.193 1.00 62.38 316 ARG A CA 1
ATOM 2535 C C . ARG A 1 316 ? 20.131 -2.566 1.083 1.00 62.38 316 ARG A C 1
ATOM 2537 O O . ARG A 1 316 ? 19.587 -1.546 1.559 1.00 62.38 316 ARG A O 1
#

Sequence (316 aa):
MPDIIFDQQISQTLELSYYKPFARSVLANGTREEVNLLYDQGIVCRPNVVAFHLIIGDAWLTVQQSNQLSYDSNAARALIVPWTVPAEGRVYLCAGHHGYPLDIEAGQYTLLWELRPLTDQELTSEEKYDIFPKKGSEEYIDFFELGRLTFVPSTEAVKPTALVYTKNYSMVKQYTTTSSDGGEKSTVLEYGNKSSVPKDLIVFDEPLIDDTAAKSAAAEAQTERKKPSWQPYLKAGFDYLSLDDAIFGILEREQGKELLVEDFMNELFVEEMPRPDFLQARNRVDNLLMGGVLERRWFSRPIEAGSVRRAYRLLR